Protein AF-0000000073124051 (afdb_homodimer)

Solvent-accessible surface area (backbone atoms only — not comparable to full-atom values): 13658 Å² total; per-residue (Å²): 138,82,82,81,87,89,92,79,87,73,90,71,90,79,76,81,64,83,72,78,72,72,73,76,80,77,76,76,77,77,74,54,73,58,77,73,64,69,95,44,60,82,69,61,69,45,77,49,52,91,52,28,33,35,35,72,42,77,55,93,92,40,58,26,49,30,41,30,34,38,44,77,53,98,42,33,84,38,84,48,74,43,15,40,69,29,45,62,69,32,46,53,44,49,59,68,41,40,67,62,52,53,52,62,68,71,107,136,90,76,88,85,90,83,79,89,84,90,87,89,88,77,86,70,83,78,76,76,72,76,78,78,77,76,76,74,79,72,50,76,56,77,74,64,69,98,41,62,82,69,61,69,45,77,49,51,91,52,29,34,36,34,71,45,75,55,94,92,40,60,25,49,30,43,30,36,40,45,77,55,93,38,31,85,38,84,49,73,43,16,42,68,30,45,63,69,33,45,51,43,50,59,69,42,39,67,61,52,53,53,62,69,72,107

InterPro domains:
  IPR003173 Transcriptional coactivator p15 (PC4), C-terminal [PF02229] (46-96)
  IPR009044 ssDNA-binding transcriptional regulator [G3DSA:2.30.31.10] (35-107)
  IPR009044 ssDNA-binding transcriptional regulator [SSF54447] (46-106)
  IPR045125 RNA polymerase II transcriptional coactivator Sub1/Tcp4-like [PTHR13215] (12-106)

Secondary structure (DSSP, 8-state):
-------------------------------------SS-----EEEEETTEEEEEEEETTEEEEEEEEEEEETTEEEEEEEEEEE-HHHHHHHHHHHHHHHHHHH-/-------------------------------------SS-----EEEEETTEEEEEEEETTEEEEEEEEEEEETTEEEEEEEEEEE-HHHHHHHHHHHHHHHHHHH-

Radius of gyration: 38.54 Å; Cα contacts (8 Å, |Δi|>4): 247; chains: 2; bounding box: 130×71×104 Å

Organism: Hermetia illucens (NCBI:txid343691)

Nearest PDB structures (foldseek):
  5zg9-assembly1_A  TM=9.619E-01  e=2.641E-05  Pyricularia oryzae P131
  4bhm-assembly1_B  TM=9.420E-01  e=4.505E-05  Pyricularia oryzae
  4bhm-assembly1_F  TM=9.438E-01  e=8.653E-05  Pyricularia oryzae
  4bhm-assembly1_D  TM=9.104E-01  e=1.871E-04  Pyricularia oryzae
  6a27-assembly1_A  TM=4.093E-01  e=1.019E+00  Deinococcus radiodurans R1 = ATCC 13939 = DSM 20539

pLDDT: mean 71.01, std 33.07, range [19.72, 98.94]

Structure (mmCIF, N/CA/C/O backbone):
data_AF-0000000073124051-model_v1
#
loop_
_entity.id
_entity.type
_entity.pdbx_description
1 polymer 'Transcriptional coactivator p15 (PC4) C-terminal domain-containing protein'
#
loop_
_atom_site.group_PDB
_atom_site.id
_atom_site.type_symbol
_atom_site.label_atom_id
_atom_site.label_alt_id
_atom_site.label_comp_id
_atom_site.label_asym_id
_atom_site.label_entity_id
_atom_site.label_seq_id
_atom_site.pdbx_PDB_ins_code
_atom_site.Cartn_x
_atom_site.Cartn_y
_atom_site.Cartn_z
_atom_site.occupancy
_atom_site.B_iso_or_equiv
_atom_site.auth_seq_id
_atom_site.auth_comp_id
_atom_site.auth_asym_id
_atom_site.auth_atom_id
_atom_site.pdbx_PDB_model_num
ATOM 1 N N . MET A 1 1 ? -82.938 -31.797 -58.281 1 23.61 1 MET A N 1
ATOM 2 C CA . MET A 1 1 ? -82.125 -33.031 -58.312 1 23.61 1 MET A CA 1
ATOM 3 C C . MET A 1 1 ? -81.188 -33.094 -57.156 1 23.61 1 MET A C 1
ATOM 5 O O . MET A 1 1 ? -80.188 -32.312 -57.094 1 23.61 1 MET A O 1
ATOM 9 N N . PRO A 1 2 ? -81.562 -33.531 -55.906 1 27.38 2 PRO A N 1
ATOM 10 C CA . PRO A 1 2 ? -81.25 -33.344 -54.5 1 27.38 2 PRO A CA 1
ATOM 11 C C . PRO A 1 2 ? -80 -34.062 -54.062 1 27.38 2 PRO A C 1
ATOM 13 O O . PRO A 1 2 ? -79.688 -34.125 -52.875 1 27.38 2 PRO A O 1
ATOM 16 N N . LYS A 1 3 ? -79.375 -34.656 -55.062 1 20.02 3 LYS A N 1
ATOM 17 C CA . LYS A 1 3 ? -78.75 -35.906 -54.625 1 20.02 3 LYS A CA 1
ATOM 18 C C . LYS A 1 3 ? -77.812 -35.625 -53.438 1 20.02 3 LYS A C 1
ATOM 20 O O . LYS A 1 3 ? -77.438 -34.5 -53.156 1 20.02 3 LYS A O 1
ATOM 25 N N . ASN A 1 4 ? -76.938 -36.531 -53.188 1 21.8 4 ASN A N 1
ATOM 26 C CA . ASN A 1 4 ? -76.375 -37.562 -52.312 1 21.8 4 ASN A CA 1
ATOM 27 C C . ASN A 1 4 ? -75.25 -37.031 -51.406 1 21.8 4 ASN A C 1
ATOM 29 O O . ASN A 1 4 ? -75.312 -37.188 -50.188 1 21.8 4 ASN A O 1
ATOM 33 N N . LYS A 1 5 ? -74 -37.25 -51.812 1 20.8 5 LYS A N 1
ATOM 34 C CA . LYS A 1 5 ? -73.125 -38.188 -51.156 1 20.8 5 LYS A CA 1
ATOM 35 C C . LYS A 1 5 ? -72.312 -37.531 -50 1 20.8 5 LYS A C 1
ATOM 37 O O . LYS A 1 5 ? -72.375 -38.031 -48.875 1 20.8 5 LYS A O 1
ATOM 42 N N . LYS A 1 6 ? -70.875 -37.5 -50.094 1 21.86 6 LYS A N 1
ATOM 43 C CA . LYS A 1 6 ? -69.812 -38.219 -49.438 1 21.86 6 LYS A CA 1
ATOM 44 C C . LYS A 1 6 ? -69.312 -37.406 -48.25 1 21.86 6 LYS A C 1
ATOM 46 O O . LYS A 1 6 ? -69.25 -36.188 -48.281 1 21.86 6 LYS A O 1
ATOM 51 N N . ALA A 1 7 ? -68.438 -38.031 -47.25 1 24.19 7 ALA A N 1
ATOM 52 C CA . ALA A 1 7 ? -68.062 -38.375 -45.906 1 24.19 7 ALA A CA 1
ATOM 53 C C . ALA A 1 7 ? -67.125 -37.312 -45.281 1 24.19 7 ALA A C 1
ATOM 55 O O . ALA A 1 7 ? -66.625 -36.438 -46 1 24.19 7 ALA A O 1
ATOM 56 N N . THR A 1 8 ? -66 -37.875 -44.438 1 21.25 8 THR A N 1
ATOM 57 C CA . THR A 1 8 ? -65.438 -38 -43.094 1 21.25 8 THR A CA 1
ATOM 58 C C . THR A 1 8 ? -64.188 -37.156 -42.906 1 21.25 8 THR A C 1
ATOM 60 O O . THR A 1 8 ? -63.812 -36.844 -41.781 1 21.25 8 THR A O 1
ATOM 63 N N . SER A 1 9 ? -63.375 -36.938 -43.938 1 20.31 9 SER A N 1
ATOM 64 C CA . SER A 1 9 ? -61.969 -37.125 -43.625 1 20.31 9 SER A CA 1
ATOM 65 C C . SER A 1 9 ? -61.5 -36.094 -42.594 1 20.31 9 SER A C 1
ATOM 67 O O . SER A 1 9 ? -62.062 -34.969 -42.531 1 20.31 9 SER A O 1
ATOM 69 N N . SER A 1 10 ? -60.406 -36.344 -41.688 1 23.03 10 SER A N 1
ATOM 70 C CA . SER A 1 10 ? -59.656 -36.469 -40.406 1 23.03 10 SER A CA 1
ATOM 71 C C . SER A 1 10 ? -58.75 -35.281 -40.219 1 23.03 10 SER A C 1
ATOM 73 O O . SER A 1 10 ? -58 -35.219 -39.219 1 23.03 10 SER A O 1
ATOM 75 N N . SER A 1 11 ? -58.5 -34.375 -41.125 1 21.94 11 SER A N 1
ATOM 76 C CA . SER A 1 11 ? -57.156 -33.781 -41.031 1 21.94 11 SER A CA 1
ATOM 77 C C . SER A 1 11 ? -56.969 -33.094 -39.688 1 21.94 11 SER A C 1
ATOM 79 O O . SER A 1 11 ? -57.906 -32.469 -39.156 1 21.94 11 SER A O 1
ATOM 81 N N . SER A 1 12 ? -55.781 -33.125 -38.938 1 24.91 12 SER A N 1
ATOM 82 C CA . SER A 1 12 ? -54.969 -33.281 -37.75 1 24.91 12 SER A CA 1
ATOM 83 C C . SER A 1 12 ? -54.625 -31.922 -37.156 1 24.91 12 SER A C 1
ATOM 85 O O . SER A 1 12 ? -53.906 -31.828 -36.156 1 24.91 12 SER A O 1
ATOM 87 N N . ASP A 1 13 ? -54.656 -30.844 -37.906 1 27.42 13 ASP A N 1
ATOM 88 C CA . ASP A 1 13 ? -53.531 -29.953 -37.594 1 27.42 13 ASP A CA 1
ATOM 89 C C . ASP A 1 13 ? -53.594 -29.5 -36.125 1 27.42 13 ASP A C 1
ATOM 91 O O . ASP A 1 13 ? -54.656 -29.172 -35.625 1 27.42 13 ASP A O 1
ATOM 95 N N . SER A 1 14 ? -52.438 -29.562 -35.375 1 28.19 14 SER A N 1
ATOM 96 C CA . SER A 1 14 ? -51.719 -29.594 -34.094 1 28.19 14 SER A CA 1
ATOM 97 C C . SER A 1 14 ? -51.906 -28.281 -33.344 1 28.19 14 SER A C 1
ATOM 99 O O . SER A 1 14 ? -51.969 -27.203 -33.938 1 28.19 14 SER A O 1
ATOM 101 N N . ASP A 1 15 ? -52.344 -28.312 -32.156 1 29.52 15 ASP A N 1
ATOM 102 C CA . ASP A 1 15 ? -52.719 -27.625 -30.922 1 29.52 15 ASP A CA 1
ATOM 103 C C . ASP A 1 15 ? -51.531 -26.891 -30.312 1 29.52 15 ASP A C 1
ATOM 105 O O . ASP A 1 15 ? -51.531 -26.547 -29.141 1 29.52 15 ASP A O 1
ATOM 109 N N . SER A 1 16 ? -50.438 -26.688 -31.141 1 32.19 16 SER A N 1
ATOM 110 C CA . SER A 1 16 ? -49.219 -26.422 -30.375 1 32.19 16 SER A CA 1
ATOM 111 C C . SER A 1 16 ? -49.375 -25.172 -29.516 1 32.19 16 SER A C 1
ATOM 113 O O . SER A 1 16 ? -49.531 -24.078 -30.047 1 32.19 16 SER A O 1
ATOM 115 N N . GLY A 1 17 ? -50 -25.234 -28.453 1 27.91 17 GLY A N 1
ATOM 116 C CA . GLY A 1 17 ? -50.125 -24.219 -27.422 1 27.91 17 GLY A CA 1
ATOM 117 C C . GLY A 1 17 ? -48.812 -23.625 -27.016 1 27.91 17 GLY A C 1
ATOM 118 O O . GLY A 1 17 ? -47.75 -24.266 -27.156 1 27.91 17 GLY A O 1
ATOM 119 N N . PRO A 1 18 ? -48.594 -22.344 -27.281 1 33.12 18 PRO A N 1
ATOM 120 C CA . PRO A 1 18 ? -47.406 -21.578 -26.953 1 33.12 18 PRO A CA 1
ATOM 121 C C . PRO A 1 18 ? -46.875 -21.906 -25.547 1 33.12 18 PRO A C 1
ATOM 123 O O . PRO A 1 18 ? -47.562 -21.641 -24.547 1 33.12 18 PRO A O 1
ATOM 126 N N . GLU A 1 19 ? -46.562 -23.172 -25.234 1 29.42 19 GLU A N 1
ATOM 127 C CA . GLU A 1 19 ? -45.969 -23.5 -23.953 1 29.42 19 GLU A CA 1
ATOM 128 C C . GLU A 1 19 ? -44.844 -22.516 -23.594 1 29.42 19 GLU A C 1
ATOM 130 O O . GLU A 1 19 ? -44 -22.219 -24.438 1 29.42 19 GLU A O 1
ATOM 135 N N . ASP A 1 20 ? -45.188 -21.547 -22.812 1 34.94 20 ASP A N 1
ATOM 136 C CA . ASP A 1 20 ? -44.344 -20.625 -22.047 1 34.94 20 ASP A CA 1
ATOM 137 C C . ASP A 1 20 ? -43.25 -21.375 -21.312 1 34.94 20 ASP A C 1
ATOM 139 O O . ASP A 1 20 ? -43.469 -21.875 -20.203 1 34.94 20 ASP A O 1
ATOM 143 N N . ARG A 1 21 ? -42.625 -22.406 -21.875 1 32.03 21 ARG A N 1
ATOM 144 C CA . ARG A 1 21 ? -41.625 -23.141 -21.109 1 32.03 21 ARG A CA 1
ATOM 145 C C . ARG A 1 21 ? -40.562 -22.188 -20.562 1 32.03 21 ARG A C 1
ATOM 147 O O . ARG A 1 21 ? -39.844 -21.547 -21.328 1 32.03 21 ARG A O 1
ATOM 154 N N . ASN A 1 22 ? -40.906 -21.578 -19.453 1 35.03 22 ASN A N 1
ATOM 155 C CA . ASN A 1 22 ? -39.938 -20.891 -18.609 1 35.03 22 ASN A CA 1
ATOM 156 C C . ASN A 1 22 ? -38.656 -21.734 -18.438 1 35.03 22 ASN A C 1
ATOM 158 O O . ASN A 1 22 ? -38.719 -22.844 -17.906 1 35.03 22 ASN A O 1
ATOM 162 N N . PRO A 1 23 ? -37.75 -21.828 -19.391 1 35.97 23 PRO A N 1
ATOM 163 C CA . PRO A 1 23 ? -36.531 -22.625 -19.188 1 35.97 23 PRO A CA 1
ATOM 164 C C . PRO A 1 23 ? -35.906 -22.453 -17.797 1 35.97 23 PRO A C 1
ATOM 166 O O . PRO A 1 23 ? -36.062 -21.375 -17.203 1 35.97 23 PRO A O 1
ATOM 169 N N . PRO A 1 24 ? -35.906 -23.5 -16.953 1 35.38 24 PRO A N 1
ATOM 170 C CA . PRO A 1 24 ? -35.281 -23.484 -15.641 1 35.38 24 PRO A CA 1
ATOM 171 C C . PRO A 1 24 ? -33.938 -22.766 -15.641 1 35.38 24 PRO A C 1
ATOM 173 O O . PRO A 1 24 ? -33.281 -22.672 -16.672 1 35.38 24 PRO A O 1
ATOM 176 N N . ALA A 1 25 ? -33.75 -21.859 -14.688 1 34.81 25 ALA A N 1
ATOM 177 C CA . ALA A 1 25 ? -32.562 -21.109 -14.289 1 34.81 25 ALA A CA 1
ATOM 178 C C . ALA A 1 25 ? -31.328 -22 -14.211 1 34.81 25 ALA A C 1
ATOM 180 O O . ALA A 1 25 ? -31.391 -23.094 -13.641 1 34.81 25 ALA A O 1
ATOM 181 N N . LYS A 1 26 ? -30.516 -22.047 -15.305 1 32.97 26 LYS A N 1
ATOM 182 C CA . LYS A 1 26 ? -29.188 -22.672 -15.266 1 32.97 26 LYS A CA 1
ATOM 183 C C . LYS A 1 26 ? -28.516 -22.453 -13.914 1 32.97 26 LYS A C 1
ATOM 185 O O . LYS A 1 26 ? -28.422 -21.312 -13.445 1 32.97 26 LYS A O 1
ATOM 190 N N . LYS A 1 27 ? -28.625 -23.438 -13.031 1 31.88 27 LYS A N 1
ATOM 191 C CA . LYS A 1 27 ? -27.812 -23.484 -11.828 1 31.88 27 LYS A CA 1
ATOM 192 C C . LYS A 1 27 ? -26.359 -23.078 -12.125 1 31.88 27 LYS A C 1
ATOM 194 O O . LYS A 1 27 ? -25.75 -23.625 -13.039 1 31.88 27 LYS A O 1
ATOM 199 N N . ALA A 1 28 ? -25.938 -21.812 -11.789 1 31.83 28 ALA A N 1
ATOM 200 C CA . ALA A 1 28 ? -24.578 -21.312 -11.805 1 31.83 28 ALA A CA 1
ATOM 201 C C . ALA A 1 28 ? -23.594 -22.359 -11.266 1 31.83 28 ALA A C 1
ATOM 203 O O . ALA A 1 28 ? -23.906 -23.062 -10.297 1 31.83 28 ALA A O 1
ATOM 204 N N . LYS A 1 29 ? -22.781 -23.016 -12.188 1 33.97 29 LYS A N 1
ATOM 205 C CA . LYS A 1 29 ? -21.656 -23.875 -11.859 1 33.97 29 LYS A CA 1
ATOM 206 C C . LYS A 1 29 ? -20.953 -23.406 -10.594 1 33.97 29 LYS A C 1
ATOM 208 O O . LYS A 1 29 ? -20.766 -22.203 -10.383 1 33.97 29 LYS A O 1
ATOM 213 N N . PRO A 1 30 ? -20.906 -24.203 -9.516 1 32.59 30 PRO A N 1
ATOM 214 C CA . PRO A 1 30 ? -20.109 -23.891 -8.32 1 32.59 30 PRO A CA 1
ATOM 215 C C . PRO A 1 30 ? -18.734 -23.312 -8.664 1 32.59 30 PRO A C 1
ATOM 217 O O . PRO A 1 30 ? -18.156 -23.672 -9.688 1 32.59 30 PRO A O 1
ATOM 220 N N . ALA A 1 31 ? -18.328 -22.188 -8.117 1 31.56 31 ALA A N 1
ATOM 221 C CA . ALA A 1 31 ? -17.031 -21.516 -8.102 1 31.56 31 ALA A CA 1
ATOM 222 C C . ALA A 1 31 ? -15.898 -22.516 -7.93 1 31.56 31 ALA A C 1
ATOM 224 O O . ALA A 1 31 ? -15.961 -23.391 -7.062 1 31.56 31 ALA A O 1
ATOM 225 N N . SER A 1 32 ? -15.281 -22.953 -9.031 1 32.03 32 SER A N 1
ATOM 226 C CA . SER A 1 32 ? -14.047 -23.734 -9.062 1 32.03 32 SER A CA 1
ATOM 227 C C . SER A 1 32 ? -13.172 -23.422 -7.852 1 32.03 32 SER A C 1
ATOM 229 O O . SER A 1 32 ? -13.047 -22.266 -7.441 1 32.03 32 SER A O 1
ATOM 231 N N . GLU A 1 33 ? -12.992 -24.359 -6.891 1 31.69 33 GLU A N 1
ATOM 232 C CA . GLU A 1 33 ? -11.969 -24.312 -5.852 1 31.69 33 GLU A CA 1
ATOM 233 C C . GLU A 1 33 ? -10.648 -23.781 -6.402 1 31.69 33 GLU A C 1
ATOM 235 O O . GLU A 1 33 ? -10.219 -24.172 -7.488 1 31.69 33 GLU A O 1
ATOM 240 N N . PRO A 1 34 ? -10.188 -22.562 -6.137 1 33.75 34 PRO A N 1
ATOM 241 C CA . PRO A 1 34 ? -8.867 -22.094 -6.559 1 33.75 34 PRO A CA 1
ATOM 242 C C . PRO A 1 34 ? -7.812 -23.203 -6.535 1 33.75 34 PRO A C 1
ATOM 244 O O . PRO A 1 34 ? -7.766 -23.984 -5.59 1 33.75 34 PRO A O 1
ATOM 247 N N . LYS A 1 35 ? -7.488 -23.828 -7.617 1 33.81 35 LYS A N 1
ATOM 248 C CA . LYS A 1 35 ? -6.301 -24.672 -7.73 1 33.81 35 LYS A CA 1
ATOM 249 C C . LYS A 1 35 ? -5.152 -24.109 -6.891 1 33.81 35 LYS A C 1
ATOM 251 O O . LYS A 1 35 ? -4.789 -22.938 -7.027 1 33.81 35 LYS A O 1
ATOM 256 N N . LYS A 1 36 ? -4.973 -24.703 -5.68 1 34.47 36 LYS A N 1
ATOM 257 C CA . LYS A 1 36 ? -3.748 -24.531 -4.902 1 34.47 36 LYS A CA 1
ATOM 258 C C . LYS A 1 36 ? -2.516 -24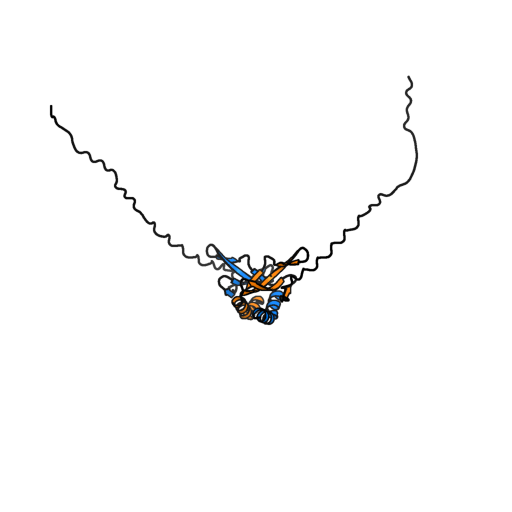.844 -5.75 1 34.47 36 LYS A C 1
ATOM 260 O O . LYS A 1 36 ? -2.285 -25.984 -6.133 1 34.47 36 LYS A O 1
ATOM 265 N N . GLY A 1 37 ? -2.221 -24.281 -6.891 1 33.72 37 GLY A N 1
ATOM 266 C CA . GLY A 1 37 ? -0.865 -24.531 -7.359 1 33.72 37 GLY A CA 1
ATOM 267 C C . GLY A 1 37 ? 0.117 -24.797 -6.234 1 33.72 37 GLY A C 1
ATOM 268 O O . GLY A 1 37 ? 0.053 -24.156 -5.184 1 33.72 37 GLY A O 1
ATOM 269 N N . ASP A 1 38 ? 0.63 -26.047 -6.137 1 35.75 38 ASP A N 1
ATOM 270 C CA . ASP A 1 38 ? 1.457 -26.797 -5.199 1 35.75 38 ASP A CA 1
ATOM 271 C C . ASP A 1 38 ? 2.617 -25.953 -4.684 1 35.75 38 ASP A C 1
ATOM 273 O O . ASP A 1 38 ? 2.971 -26.016 -3.506 1 35.75 38 ASP A O 1
ATOM 277 N N . ASN A 1 39 ? 3.572 -25.75 -5.668 1 37.38 39 ASN A N 1
ATOM 278 C CA . ASN A 1 39 ? 4.816 -25.281 -5.066 1 37.38 39 ASN A CA 1
ATOM 279 C C . ASN A 1 39 ? 4.578 -24.078 -4.156 1 37.38 39 ASN A C 1
ATOM 281 O O . ASN A 1 39 ? 5.113 -22.984 -4.402 1 37.38 39 ASN A O 1
ATOM 285 N N . ASN A 1 40 ? 3.322 -23.688 -4.004 1 41.38 40 ASN A N 1
ATOM 286 C CA . ASN A 1 40 ?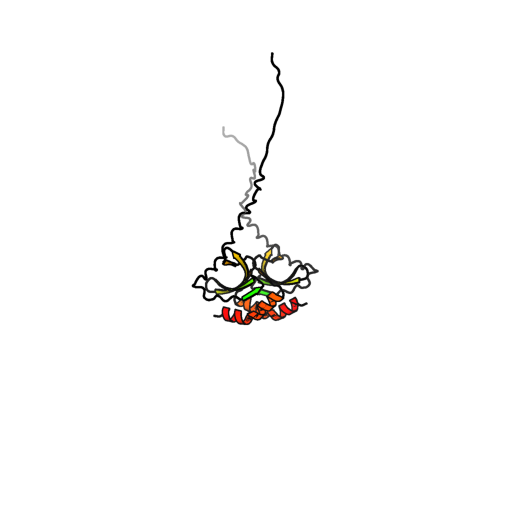 2.633 -22.625 -3.266 1 41.38 40 ASN A CA 1
ATOM 287 C C . ASN A 1 40 ? 2.98 -22.672 -1.78 1 41.38 40 ASN A C 1
ATOM 289 O O . ASN A 1 40 ? 2.359 -23.406 -1.01 1 41.38 40 ASN A O 1
ATOM 293 N N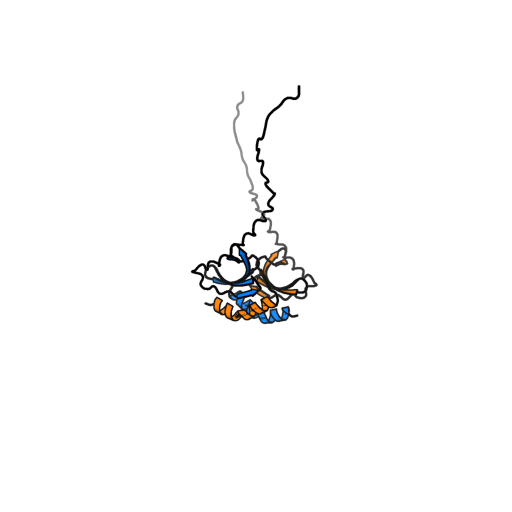 . GLY A 1 41 ? 4.051 -23.047 -1.435 1 46.25 41 GLY A N 1
ATOM 294 C CA . GLY A 1 41 ? 4.203 -22.766 -0.017 1 46.25 41 GLY A CA 1
ATOM 295 C C . GLY A 1 41 ? 3.162 -21.797 0.515 1 46.25 41 GLY A C 1
ATOM 296 O O . GLY A 1 41 ? 2.557 -21.047 -0.252 1 46.25 41 GLY A O 1
ATOM 297 N N . GLU A 1 42 ? 2.234 -22.328 1.353 1 56.94 42 GLU A N 1
ATOM 298 C CA . GLU A 1 42 ? 1.145 -21.547 1.926 1 56.94 42 GLU A CA 1
ATOM 299 C C . GLU A 1 42 ? 1.5 -20.062 1.977 1 56.94 42 GLU A C 1
ATOM 301 O O . GLU A 1 42 ? 2.217 -19.625 2.877 1 56.94 42 GLU A O 1
ATOM 306 N N . GLU A 1 43 ? 1.788 -19.484 0.765 1 77.06 43 GLU A N 1
ATOM 307 C CA . GLU A 1 43 ? 2.047 -18.047 0.783 1 77.06 43 GLU A CA 1
ATOM 308 C C . GLU A 1 43 ? 1.083 -17.312 1.72 1 77.06 43 GLU A C 1
ATOM 310 O O . GLU A 1 43 ? -0.135 -17.469 1.599 1 77.06 43 GLU A O 1
ATOM 315 N N . LYS A 1 44 ? 1.598 -16.922 2.816 1 91.25 44 LYS A N 1
ATOM 316 C CA . LYS A 1 44 ? 0.835 -16.219 3.844 1 91.25 44 LYS A CA 1
ATOM 317 C C . LYS A 1 44 ? 0.153 -14.977 3.273 1 91.25 44 LYS A C 1
ATOM 319 O O . LYS A 1 44 ? 0.724 -14.273 2.434 1 91.25 44 LYS A O 1
ATOM 324 N N . GLU A 1 45 ? -1.055 -14.938 3.523 1 96.44 45 GLU A N 1
ATOM 325 C CA . GLU A 1 45 ? -1.884 -13.812 3.117 1 96.44 45 GLU A CA 1
ATOM 326 C C . GLU A 1 45 ? -2.586 -13.18 4.316 1 96.44 45 GLU A C 1
ATOM 328 O O . GLU A 1 45 ? -3.062 -13.891 5.207 1 96.44 45 GLU A O 1
ATOM 333 N N . TRP A 1 46 ? -2.646 -11.898 4.332 1 98.56 46 TRP A N 1
ATOM 334 C CA . TRP A 1 46 ? -3.387 -11.156 5.348 1 98.56 46 TRP A CA 1
ATOM 335 C C . TRP A 1 46 ? -4.492 -10.312 4.711 1 98.56 46 TRP A C 1
ATOM 337 O O . TRP A 1 46 ? -4.234 -9.531 3.797 1 98.56 46 TRP A O 1
ATOM 347 N N . VAL A 1 47 ? -5.66 -10.453 5.184 1 98.56 47 VAL A N 1
ATOM 348 C CA . VAL A 1 47 ? -6.812 -9.766 4.609 1 98.56 47 VAL A CA 1
ATOM 349 C C . VAL A 1 47 ? -7.027 -8.438 5.328 1 98.56 47 VAL A C 1
ATOM 351 O O . VAL A 1 47 ? -7.25 -8.406 6.543 1 98.56 47 VAL A O 1
ATOM 354 N N . LEU A 1 48 ? -6.949 -7.328 4.602 1 98.81 48 LEU A N 1
ATOM 355 C CA . LEU A 1 48 ? -7.23 -6.027 5.191 1 98.81 48 LEU A CA 1
ATOM 356 C C . LEU A 1 48 ? -8.734 -5.746 5.203 1 98.81 48 LEU A C 1
ATOM 358 O O . LEU A 1 48 ? -9.273 -5.266 6.203 1 98.81 48 LEU A O 1
ATOM 362 N N . GLU A 1 49 ? -9.375 -6.039 4.039 1 98.5 49 GLU A N 1
ATOM 363 C CA . GLU A 1 49 ? -10.812 -5.883 3.83 1 98.5 49 GLU A CA 1
ATOM 364 C C . GLU A 1 49 ? -11.234 -6.391 2.453 1 98.5 49 GLU A C 1
ATOM 366 O O . GLU A 1 49 ? -10.586 -6.086 1.451 1 98.5 49 GLU A O 1
ATOM 371 N N . ARG A 1 50 ? -12.25 -7.211 2.428 1 97.75 50 ARG A N 1
ATOM 372 C CA . ARG A 1 50 ? -12.742 -7.762 1.168 1 97.75 50 ARG A CA 1
ATOM 373 C C . ARG A 1 50 ? -11.609 -8.398 0.369 1 97.75 50 ARG A C 1
ATOM 375 O O . ARG A 1 50 ? -10.984 -9.359 0.826 1 97.75 50 ARG A O 1
ATOM 382 N N . MET A 1 51 ? -11.266 -7.816 -0.809 1 98.19 51 MET A N 1
ATOM 383 C CA . MET A 1 51 ? -10.266 -8.414 -1.688 1 98.19 51 MET A CA 1
ATOM 384 C C . MET A 1 51 ? -8.938 -7.664 -1.59 1 98.19 51 MET A C 1
ATOM 386 O O . MET A 1 51 ? -8.07 -7.816 -2.451 1 98.19 51 MET A O 1
ATOM 390 N N . ARG A 1 52 ? -8.812 -6.797 -0.546 1 98.88 52 ARG A N 1
ATOM 391 C CA . ARG A 1 52 ? -7.531 -6.133 -0.299 1 98.88 52 ARG A CA 1
ATOM 392 C C . ARG A 1 52 ? -6.652 -6.965 0.627 1 98.88 52 ARG A C 1
ATOM 394 O O . ARG A 1 52 ? -6.988 -7.168 1.795 1 98.88 52 ARG A O 1
ATOM 401 N N . LEU A 1 53 ? -5.551 -7.406 -0.015 1 98.69 53 LEU A N 1
ATOM 402 C CA . LEU A 1 53 ? -4.711 -8.414 0.622 1 98.69 53 LEU A CA 1
ATOM 403 C C . LEU A 1 53 ? -3.27 -7.934 0.739 1 98.69 53 LEU A C 1
ATOM 405 O O . LEU A 1 53 ? -2.816 -7.117 -0.068 1 98.69 53 LEU A O 1
ATOM 409 N N . VAL A 1 54 ? -2.646 -8.422 1.779 1 98.88 54 VAL A N 1
ATOM 410 C CA . VAL A 1 54 ? -1.194 -8.328 1.883 1 98.88 54 VAL A CA 1
ATOM 411 C C . VAL A 1 54 ? -0.574 -9.703 1.658 1 98.88 54 VAL A C 1
ATOM 413 O O . VAL A 1 54 ? -1.032 -10.703 2.225 1 98.88 54 VAL A O 1
ATOM 416 N N . ARG A 1 55 ? 0.393 -9.781 0.771 1 98.19 55 ARG A N 1
ATOM 417 C CA . ARG A 1 55 ? 1.144 -11 0.475 1 98.19 55 ARG A CA 1
ATOM 418 C C . ARG A 1 55 ? 2.643 -10.719 0.423 1 98.19 55 ARG A C 1
ATOM 420 O O . ARG A 1 55 ? 3.059 -9.57 0.23 1 98.19 55 ARG A O 1
ATOM 427 N N . ILE A 1 56 ? 3.363 -11.766 0.628 1 98.38 56 ILE A N 1
ATOM 428 C CA . ILE A 1 56 ? 4.793 -11.68 0.351 1 98.38 56 ILE A CA 1
ATOM 429 C C . ILE A 1 56 ? 5.078 -12.203 -1.057 1 98.38 56 ILE A C 1
ATOM 431 O O . ILE A 1 56 ? 4.719 -13.336 -1.39 1 98.38 56 ILE A O 1
ATOM 435 N N . ASN A 1 57 ? 5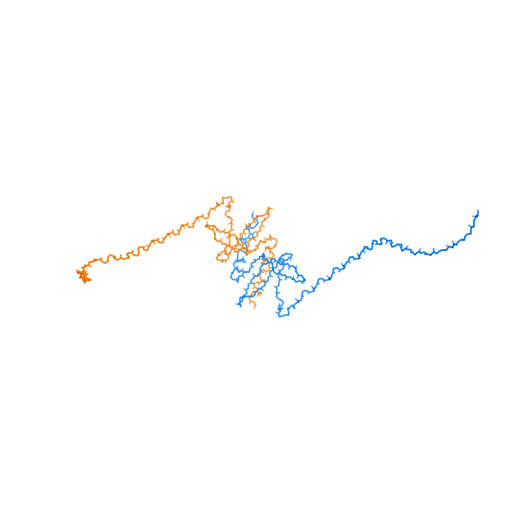.621 -11.32 -1.903 1 96.56 57 ASN A N 1
ATOM 436 C CA . ASN A 1 57 ? 6.027 -11.703 -3.252 1 96.56 57 ASN A CA 1
ATOM 437 C C . ASN A 1 57 ? 7.547 -11.766 -3.383 1 96.56 57 ASN A C 1
ATOM 439 O O . ASN A 1 57 ? 8.266 -11.141 -2.602 1 96.56 57 ASN A O 1
ATOM 443 N N . GLU A 1 58 ? 7.902 -12.531 -4.371 1 95.44 58 GLU A N 1
ATOM 444 C CA . GLU A 1 58 ? 9.336 -12.633 -4.645 1 95.44 58 GLU A CA 1
ATOM 445 C C . GLU A 1 58 ? 9.648 -12.242 -6.086 1 95.44 58 GLU A C 1
ATOM 447 O O . GLU A 1 58 ? 8.922 -12.625 -7.012 1 95.44 58 GLU A O 1
ATOM 452 N N . TYR A 1 59 ? 10.625 -11.492 -6.242 1 94.44 59 TYR A N 1
ATOM 453 C CA . TYR A 1 59 ? 11.094 -11.047 -7.547 1 94.44 59 TYR A CA 1
ATOM 454 C C . TYR A 1 59 ? 12.617 -10.969 -7.578 1 94.44 59 TYR A C 1
ATOM 456 O O . TYR A 1 59 ? 13.219 -10.18 -6.848 1 94.44 59 TYR A O 1
ATOM 464 N N . ARG A 1 60 ? 13.117 -11.789 -8.422 1 95.94 60 ARG A N 1
ATOM 465 C CA . ARG A 1 60 ? 14.562 -11.805 -8.609 1 95.94 60 ARG A CA 1
ATOM 466 C C . ARG A 1 60 ? 15.281 -12.023 -7.285 1 95.94 60 ARG A C 1
ATOM 468 O O . ARG A 1 60 ? 16.25 -11.32 -6.973 1 95.94 60 ARG A O 1
ATOM 475 N N . GLY A 1 61 ? 14.805 -12.891 -6.465 1 94.56 61 GLY A N 1
ATOM 476 C CA . GLY A 1 61 ? 1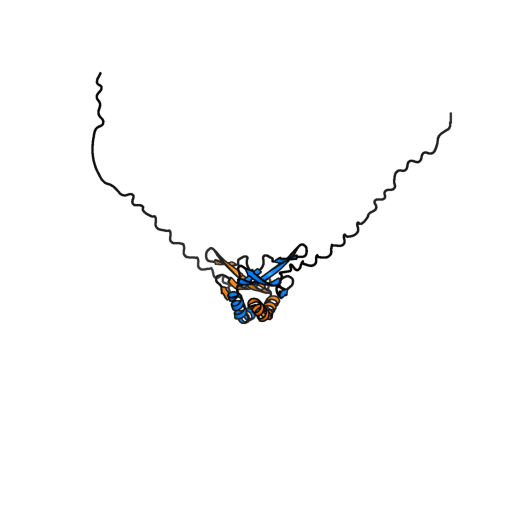5.461 -13.281 -5.227 1 94.56 61 GLY A CA 1
ATOM 477 C C . GLY A 1 61 ? 15.195 -12.328 -4.078 1 94.56 61 GLY A C 1
ATOM 478 O O . GLY A 1 61 ? 15.672 -12.539 -2.963 1 94.56 61 GLY A O 1
ATOM 479 N N . ARG A 1 62 ? 14.477 -11.266 -4.379 1 96.75 62 ARG A N 1
ATOM 480 C CA . ARG A 1 62 ? 14.109 -10.328 -3.322 1 96.75 62 ARG A CA 1
ATOM 481 C C . ARG A 1 62 ? 12.641 -10.453 -2.957 1 96.75 62 ARG A C 1
ATOM 483 O O . ARG A 1 62 ? 11.797 -10.68 -3.83 1 96.75 62 ARG A O 1
ATOM 490 N N . ARG A 1 63 ? 12.383 -10.359 -1.695 1 97.5 63 ARG A N 1
ATOM 491 C CA . ARG A 1 63 ? 11.016 -10.461 -1.209 1 97.5 63 ARG A CA 1
ATOM 492 C C . ARG A 1 63 ? 10.422 -9.078 -0.957 1 97.5 63 ARG A C 1
ATOM 494 O O . ARG A 1 63 ? 11.109 -8.172 -0.48 1 97.5 63 ARG A O 1
ATOM 501 N N . PHE A 1 64 ? 9.18 -8.898 -1.258 1 98.25 64 PHE A N 1
ATOM 502 C CA . PHE A 1 64 ? 8.445 -7.645 -1.124 1 98.25 64 PHE A CA 1
ATOM 503 C C . PHE A 1 64 ? 7.148 -7.852 -0.353 1 98.25 64 PHE A C 1
ATOM 505 O O . PHE A 1 64 ? 6.543 -8.922 -0.426 1 98.25 64 PHE A O 1
ATOM 512 N N . VAL A 1 65 ? 6.789 -6.871 0.375 1 98.81 65 VAL A N 1
ATOM 513 C CA . VAL A 1 65 ? 5.438 -6.824 0.925 1 98.81 65 VAL A CA 1
ATOM 514 C C . VAL A 1 65 ? 4.488 -6.184 -0.089 1 98.81 65 VAL A C 1
ATOM 516 O O . VAL A 1 65 ? 4.586 -4.988 -0.37 1 98.81 65 VAL A O 1
ATOM 519 N N . ASP A 1 66 ? 3.602 -7.004 -0.639 1 98.75 66 ASP A N 1
ATOM 520 C CA . ASP A 1 66 ? 2.658 -6.559 -1.66 1 98.75 66 ASP A CA 1
ATOM 521 C C . ASP A 1 66 ? 1.29 -6.258 -1.05 1 98.75 66 ASP A C 1
ATOM 523 O O . ASP A 1 66 ? 0.63 -7.156 -0.521 1 98.75 66 ASP A O 1
ATOM 527 N N . ILE A 1 67 ? 0.889 -4.988 -0.98 1 98.94 67 ILE A N 1
ATOM 528 C CA . ILE A 1 67 ? -0.422 -4.52 -0.544 1 98.94 67 ILE A CA 1
ATOM 529 C C . ILE A 1 67 ? -1.272 -4.16 -1.761 1 98.94 67 ILE A C 1
ATOM 531 O O . ILE A 1 67 ? -0.953 -3.223 -2.494 1 98.94 67 ILE A O 1
ATOM 535 N N . ARG A 1 68 ? -2.389 -4.961 -2.02 1 98.94 68 ARG A N 1
ATOM 536 C CA . ARG A 1 68 ? -3.006 -4.828 -3.336 1 98.94 68 ARG A CA 1
ATOM 537 C C . ARG A 1 68 ? -4.465 -5.273 -3.301 1 98.94 68 ARG A C 1
ATOM 539 O O . ARG A 1 68 ? -4.82 -6.191 -2.557 1 98.94 68 ARG A O 1
ATOM 546 N N . GLU A 1 69 ? -5.238 -4.52 -4.012 1 98.81 69 GLU A N 1
ATOM 547 C CA . GLU A 1 69 ? -6.59 -4.977 -4.316 1 98.81 69 GLU A CA 1
ATOM 548 C C . GLU A 1 69 ? -6.574 -6.098 -5.352 1 98.81 69 GLU A C 1
ATOM 550 O O . GLU A 1 69 ? -5.938 -5.973 -6.398 1 98.81 69 GLU A O 1
ATOM 555 N N . HIS A 1 70 ? -7.293 -7.234 -5.062 1 98.56 70 HIS A N 1
ATOM 556 C CA . HIS A 1 70 ? -7.398 -8.383 -5.961 1 98.56 70 HIS A CA 1
ATOM 557 C C . HIS A 1 70 ? -8.812 -8.508 -6.52 1 98.56 70 HIS A C 1
ATOM 559 O O . HIS A 1 70 ? -9.727 -7.809 -6.082 1 98.56 70 HIS A O 1
ATOM 565 N N . TYR A 1 71 ? -8.938 -9.273 -7.52 1 98.12 71 TYR A N 1
ATOM 566 C CA . TYR A 1 71 ? -10.258 -9.586 -8.062 1 98.12 71 TYR A CA 1
ATOM 567 C C . TYR A 1 71 ? -10.359 -11.062 -8.414 1 98.12 71 TYR A C 1
ATOM 569 O O . TYR A 1 71 ? -9.344 -11.742 -8.57 1 98.12 71 TYR A O 1
ATOM 577 N N . GLU A 1 72 ? -11.594 -11.5 -8.492 1 96.94 72 GLU A N 1
ATOM 578 C CA . GLU A 1 72 ? -11.836 -12.898 -8.836 1 96.94 72 GLU A CA 1
ATOM 579 C C . GLU A 1 72 ? -12.203 -13.047 -10.312 1 96.94 72 GLU A C 1
ATOM 581 O O . GLU A 1 72 ? -13.008 -12.281 -10.836 1 96.94 72 GLU A O 1
ATOM 586 N N . ARG A 1 73 ? -11.539 -13.969 -10.961 1 96.81 73 ARG A N 1
ATOM 587 C CA . ARG A 1 73 ? -11.852 -14.344 -12.336 1 96.81 73 ARG A CA 1
ATOM 588 C C . ARG A 1 73 ? -11.68 -15.844 -12.539 1 96.81 73 ARG A C 1
ATOM 590 O O . ARG A 1 73 ? -10.609 -16.391 -12.281 1 96.81 73 ARG A O 1
ATOM 597 N N . ASP A 1 74 ? -12.859 -16.516 -13.133 1 96.38 74 ASP A N 1
ATOM 598 C CA . ASP A 1 74 ? -12.844 -17.953 -13.422 1 96.38 74 ASP A CA 1
ATOM 599 C C . ASP A 1 74 ? -12.414 -18.75 -12.195 1 96.38 74 ASP A C 1
ATOM 601 O O . ASP A 1 74 ? -11.586 -19.672 -12.297 1 96.38 74 ASP A O 1
ATOM 605 N N . GLY A 1 75 ? -12.719 -18.234 -11.023 1 95.06 75 GLY A N 1
ATOM 606 C CA . GLY A 1 75 ? -12.484 -18.953 -9.781 1 95.06 75 GLY A CA 1
ATOM 607 C C . GLY A 1 75 ? -11.109 -18.688 -9.195 1 95.06 75 GLY A C 1
ATOM 608 O O . GLY A 1 75 ? -10.719 -19.312 -8.211 1 95.06 75 GLY A O 1
ATOM 609 N N . LYS A 1 76 ? -10.375 -17.781 -9.75 1 96.56 76 LYS A N 1
ATOM 610 C CA . LYS A 1 76 ? -9.031 -17.453 -9.273 1 96.56 76 LYS A CA 1
ATOM 611 C C . LYS A 1 76 ? -8.961 -16.031 -8.742 1 96.56 76 LYS A C 1
ATOM 613 O O . LYS A 1 76 ? -9.578 -15.125 -9.297 1 96.56 76 LYS A O 1
ATOM 618 N N . VAL A 1 77 ? -8.281 -15.852 -7.609 1 96.12 77 VAL A N 1
ATOM 619 C CA . VAL A 1 77 ? -8.023 -14.531 -7.043 1 96.12 77 VAL A CA 1
ATOM 620 C C . VAL A 1 77 ? -6.773 -13.93 -7.684 1 96.12 77 VAL A C 1
ATOM 622 O O . VAL A 1 77 ? -5.668 -14.445 -7.508 1 96.12 77 VAL A O 1
ATOM 625 N N . LEU A 1 78 ? -6.977 -12.852 -8.469 1 97.75 78 LEU A N 1
ATOM 626 C CA . LEU A 1 78 ? -5.906 -12.234 -9.25 1 97.75 78 LEU A CA 1
ATOM 627 C C . LEU A 1 78 ? -5.605 -10.828 -8.75 1 97.75 78 LEU A C 1
ATOM 629 O O . LEU A 1 78 ? -6.512 -10.109 -8.32 1 97.75 78 LEU A O 1
ATOM 633 N N . PRO A 1 79 ? -4.312 -10.508 -8.812 1 97.88 79 PRO A N 1
ATOM 634 C CA . PRO A 1 79 ? -3.953 -9.156 -8.375 1 97.88 79 PRO A CA 1
ATOM 635 C C . PRO A 1 79 ? -4.504 -8.078 -9.305 1 97.88 79 PRO A C 1
ATOM 637 O O . PRO A 1 79 ? -4.523 -8.258 -10.523 1 97.88 79 PRO A O 1
ATOM 640 N N . GLY A 1 80 ? -4.957 -6.949 -8.695 1 98.31 80 GLY A N 1
ATOM 641 C CA . GLY A 1 80 ? -5.414 -5.805 -9.469 1 98.31 80 GLY A CA 1
ATOM 642 C C . GLY A 1 80 ? -4.344 -4.746 -9.648 1 98.31 80 GLY A C 1
ATOM 643 O O . GLY A 1 80 ? -3.189 -4.945 -9.266 1 98.31 80 GLY A O 1
ATOM 644 N N . LYS A 1 81 ? -4.805 -3.631 -10.258 1 98.19 81 LYS A N 1
ATOM 645 C CA . LYS A 1 81 ? -3.889 -2.535 -10.562 1 98.19 81 LYS A CA 1
ATOM 646 C C . LYS A 1 81 ? -3.654 -1.655 -9.336 1 98.19 81 LYS A C 1
ATOM 648 O O . LYS A 1 81 ? -2.625 -0.986 -9.234 1 98.19 81 LYS A O 1
ATOM 653 N N . LYS A 1 82 ? -4.52 -1.668 -8.414 1 98.75 82 LYS A N 1
ATOM 654 C CA . LYS A 1 82 ? -4.422 -0.835 -7.223 1 98.75 82 LYS A CA 1
ATOM 655 C C . LYS A 1 82 ? -3.59 -1.521 -6.141 1 98.75 82 LYS A C 1
ATOM 657 O O . LYS A 1 82 ? -4.078 -2.42 -5.453 1 98.75 82 LYS A O 1
ATOM 662 N N . GLY A 1 83 ? -2.373 -1.15 -6.105 1 98.88 83 GLY A N 1
ATOM 663 C CA . GLY A 1 83 ? -1.481 -1.743 -5.121 1 98.88 83 GLY A CA 1
ATOM 664 C C . GLY A 1 83 ? -0.038 -1.307 -5.285 1 98.88 83 GLY A C 1
ATOM 665 O O . GLY A 1 83 ? 0.301 -0.61 -6.246 1 98.88 83 GLY A O 1
ATOM 666 N N . ILE A 1 84 ? 0.695 -1.731 -4.293 1 98.94 84 ILE A N 1
ATOM 667 C CA . ILE A 1 84 ? 2.115 -1.398 -4.273 1 98.94 84 ILE A CA 1
ATOM 668 C C . ILE A 1 84 ? 2.896 -2.5 -3.564 1 98.94 84 ILE A C 1
ATOM 670 O O . ILE A 1 84 ? 2.43 -3.057 -2.566 1 98.94 84 ILE A O 1
ATOM 674 N N . ALA A 1 85 ? 3.977 -2.852 -4.133 1 98.81 85 ALA A N 1
ATOM 675 C CA . ALA A 1 85 ? 4.918 -3.77 -3.5 1 98.81 85 ALA A CA 1
ATOM 676 C C . ALA A 1 85 ? 6.062 -3.01 -2.834 1 98.81 85 ALA A C 1
ATOM 678 O O . ALA A 1 85 ? 6.746 -2.211 -3.48 1 98.81 85 ALA A O 1
ATOM 679 N N . LEU A 1 86 ? 6.285 -3.201 -1.597 1 98.88 86 LEU A N 1
ATOM 680 C CA . LEU A 1 86 ? 7.305 -2.502 -0.821 1 98.88 86 LEU A CA 1
ATOM 681 C C . LEU A 1 86 ? 8.5 -3.408 -0.554 1 98.88 86 LEU A C 1
ATOM 683 O O . LEU A 1 86 ? 8.336 -4.551 -0.124 1 98.88 86 LEU A O 1
ATOM 687 N N . SER A 1 87 ? 9.711 -2.865 -0.76 1 98.5 87 SER A N 1
ATOM 688 C CA . SER A 1 87 ? 10.906 -3.57 -0.32 1 98.5 87 SER A CA 1
ATOM 689 C C . SER A 1 87 ? 10.953 -3.688 1.2 1 98.5 87 SER A C 1
ATOM 691 O O . SER A 1 87 ? 10.18 -3.037 1.902 1 98.5 87 SER A O 1
ATOM 693 N N . GLY A 1 88 ? 11.859 -4.527 1.681 1 98.44 88 GLY A N 1
ATOM 694 C CA . GLY A 1 88 ? 12.023 -4.645 3.121 1 98.44 88 GLY A CA 1
ATOM 695 C C . GLY A 1 88 ? 12.289 -3.316 3.803 1 98.44 88 GLY A C 1
ATOM 696 O O . GLY A 1 88 ? 11.734 -3.035 4.863 1 98.44 88 GLY A O 1
ATOM 697 N N . LEU A 1 89 ? 13.188 -2.57 3.254 1 98.19 89 LEU A N 1
ATOM 698 C CA . LEU A 1 89 ? 13.508 -1.265 3.818 1 98.19 89 LEU A CA 1
ATOM 699 C C . LEU A 1 89 ? 12.273 -0.361 3.826 1 98.19 89 LEU A C 1
ATOM 701 O O . LEU A 1 89 ? 11.992 0.298 4.828 1 98.19 89 LEU A O 1
ATOM 705 N N . GLN A 1 90 ? 11.547 -0.341 2.729 1 98.81 90 GLN A N 1
ATOM 706 C CA . GLN A 1 90 ? 10.344 0.484 2.637 1 98.81 90 GLN A CA 1
ATOM 707 C C . GLN A 1 90 ? 9.289 0.035 3.645 1 98.81 90 GLN A C 1
ATOM 709 O O . GLN A 1 90 ? 8.641 0.865 4.281 1 98.81 90 GLN A O 1
ATOM 714 N N . TRP A 1 91 ? 9.141 -1.223 3.791 1 98.88 91 TRP A N 1
ATOM 715 C CA . TRP A 1 91 ? 8.195 -1.805 4.742 1 98.88 91 TRP A CA 1
ATOM 716 C C . TRP A 1 91 ? 8.555 -1.406 6.172 1 98.88 91 TRP A C 1
ATOM 718 O O . TRP A 1 91 ? 7.688 -0.972 6.934 1 98.88 91 TRP A O 1
ATOM 728 N N . ARG A 1 92 ? 9.789 -1.512 6.484 1 98.75 92 ARG A N 1
ATOM 729 C CA . ARG A 1 92 ? 10.219 -1.158 7.832 1 98.75 92 ARG A CA 1
ATOM 730 C C . ARG A 1 92 ? 10.008 0.327 8.102 1 98.75 92 ARG A C 1
ATOM 732 O O . ARG A 1 92 ? 9.594 0.711 9.195 1 98.75 92 ARG A O 1
ATOM 739 N N . LYS A 1 93 ? 10.25 1.165 7.117 1 98.88 93 LYS A N 1
ATOM 740 C CA . LYS A 1 93 ? 10.016 2.598 7.27 1 98.88 93 LYS A CA 1
ATOM 741 C C . LYS A 1 93 ? 8.531 2.896 7.461 1 98.88 93 LYS A C 1
ATOM 743 O O . LYS A 1 93 ? 8.164 3.742 8.281 1 98.88 93 LYS A O 1
AT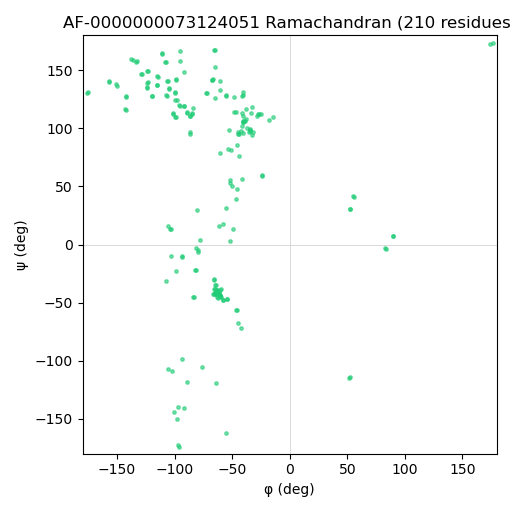OM 748 N N . LEU A 1 94 ? 7.734 2.199 6.688 1 98.94 94 LEU A N 1
ATOM 749 C CA . LEU A 1 94 ? 6.297 2.393 6.836 1 98.94 94 LEU A CA 1
ATOM 750 C C . LEU A 1 94 ? 5.852 2.094 8.266 1 98.94 94 LEU A C 1
ATOM 752 O O . LEU A 1 94 ? 5.102 2.869 8.859 1 98.94 94 LEU A O 1
ATOM 756 N N . LEU A 1 95 ? 6.297 0.979 8.773 1 98.88 95 LEU A N 1
ATOM 757 C CA . LEU A 1 95 ? 5.926 0.593 10.125 1 98.88 95 LEU A CA 1
ATOM 758 C C . LEU A 1 95 ? 6.461 1.596 11.141 1 98.88 95 LEU A C 1
ATOM 760 O O . LEU A 1 95 ? 5.793 1.896 12.133 1 98.88 95 LEU A O 1
ATOM 764 N N . GLU A 1 96 ? 7.684 2.086 10.898 1 98.75 96 GLU A N 1
ATOM 765 C CA . GLU A 1 96 ? 8.273 3.086 11.781 1 98.75 96 GLU A CA 1
ATOM 766 C C . GLU A 1 96 ? 7.418 4.348 11.828 1 98.75 96 GLU A C 1
ATOM 768 O O . GLU A 1 96 ? 7.273 4.965 12.891 1 98.75 96 GLU A O 1
ATOM 773 N N . TYR A 1 97 ? 6.887 4.723 10.695 1 98.75 97 TYR A N 1
ATOM 774 C CA . TYR A 1 97 ? 6.059 5.926 10.625 1 98.75 97 TYR A CA 1
ATOM 775 C C . TYR A 1 97 ? 4.648 5.648 11.133 1 98.75 97 TYR A C 1
ATOM 777 O O . TYR A 1 97 ? 3.844 6.57 11.281 1 98.75 97 TYR A O 1
ATOM 785 N N . GLY A 1 98 ? 4.332 4.422 11.453 1 98.62 98 GLY A N 1
ATOM 786 C CA . GLY A 1 98 ? 2.994 3.977 11.812 1 98.62 98 GLY A CA 1
ATOM 787 C C . GLY A 1 98 ? 2.309 4.895 12.805 1 98.62 98 GLY A C 1
ATOM 788 O O . GLY A 1 98 ? 1.217 5.402 12.539 1 98.62 98 GLY A O 1
ATOM 789 N N . PRO A 1 99 ? 2.949 5.137 13.992 1 98.38 99 PRO A N 1
ATOM 790 C CA . PRO A 1 99 ? 2.316 5.961 15.023 1 98.38 99 PRO A CA 1
ATOM 791 C C . PRO A 1 99 ? 2.039 7.387 14.555 1 98.38 99 PRO A C 1
ATOM 793 O O . PRO A 1 99 ? 0.961 7.926 14.812 1 98.38 99 PRO A O 1
ATOM 796 N N . GLU A 1 100 ? 3.029 7.98 13.828 1 98.19 100 GLU A N 1
ATOM 797 C CA . GLU A 1 100 ? 2.852 9.344 13.344 1 98.19 100 GLU A CA 1
ATOM 798 C C . GLU A 1 100 ? 1.738 9.422 12.305 1 98.19 100 GLU A C 1
ATOM 800 O O . GLU A 1 100 ? 0.93 10.352 12.32 1 98.19 100 GLU A O 1
ATOM 805 N N . ILE A 1 101 ? 1.69 8.508 11.43 1 98.44 101 ILE A N 1
ATOM 806 C CA . ILE A 1 101 ? 0.671 8.477 10.391 1 98.44 101 ILE A CA 1
ATOM 807 C C . ILE A 1 101 ? -0.706 8.273 11.016 1 98.44 101 ILE A C 1
ATOM 809 O O . ILE A 1 101 ? -1.675 8.93 10.625 1 98.44 101 ILE A O 1
ATOM 813 N N . THR A 1 102 ? -0.784 7.367 11.992 1 98.5 102 THR A N 1
ATOM 814 C CA . THR A 1 102 ? -2.049 7.109 12.672 1 98.5 102 THR A CA 1
ATOM 815 C C . THR A 1 102 ? -2.559 8.367 13.367 1 98.5 102 THR A C 1
ATOM 817 O O . THR A 1 102 ? -3.75 8.68 13.305 1 98.5 102 THR A O 1
ATOM 820 N N . LYS A 1 103 ? -1.69 9.102 14.031 1 97.88 103 LYS A N 1
ATOM 821 C CA . LYS A 1 103 ? -2.062 10.359 14.672 1 97.88 103 LYS A CA 1
ATOM 822 C C . LYS A 1 103 ? -2.588 11.367 13.656 1 97.88 103 LYS A C 1
ATOM 824 O O . LYS A 1 103 ? -3.6 12.031 13.891 1 97.88 103 LYS A O 1
ATOM 829 N N . ALA A 1 104 ? -1.857 11.453 12.516 1 97.19 104 ALA A N 1
ATOM 830 C CA . ALA A 1 104 ? -2.258 12.383 11.469 1 97.19 104 ALA A CA 1
ATOM 831 C C . ALA A 1 104 ? -3.613 12 10.883 1 97.19 104 ALA A C 1
ATOM 833 O O . ALA A 1 104 ? -4.395 12.875 10.492 1 97.19 104 ALA A O 1
ATOM 834 N N . LEU A 1 105 ? -3.854 10.688 10.812 1 96.62 105 LEU A N 1
ATOM 835 C CA . LEU A 1 105 ? -5.109 10.18 10.266 1 96.62 105 LEU A CA 1
ATOM 836 C C . LEU A 1 105 ? -6.285 10.578 11.148 1 96.62 105 LEU A C 1
ATOM 838 O O . LEU A 1 105 ? -7.391 10.805 10.656 1 96.62 105 LEU A O 1
ATOM 842 N N . GLU A 1 106 ? -6.102 10.711 12.398 1 94.06 106 GLU A N 1
ATOM 843 C CA . GLU A 1 106 ? -7.16 10.961 13.375 1 94.06 106 GLU A CA 1
ATOM 844 C C . GLU A 1 106 ? -7.328 12.453 13.633 1 94.06 106 GLU A C 1
ATOM 846 O O . GLU A 1 106 ? -8.25 12.867 14.344 1 94.06 106 GLU A O 1
ATOM 851 N N . GLU A 1 107 ? -6.48 13.305 13.18 1 85.38 107 GLU A N 1
ATOM 852 C CA . GLU A 1 107 ? -6.582 14.75 13.328 1 85.38 107 GLU A CA 1
ATOM 853 C C . GLU A 1 107 ? -7.648 15.32 12.398 1 85.38 107 GLU A C 1
ATOM 855 O O . GLU A 1 107 ? -8.391 16.234 12.781 1 85.38 107 GLU A O 1
ATOM 860 N N . MET B 1 1 ? 42.375 29.5 -89.562 1 26.53 1 MET B N 1
ATOM 861 C CA . MET B 1 1 ? 41.875 28.219 -89.125 1 26.53 1 MET B CA 1
ATOM 862 C C . MET B 1 1 ? 42.156 28.031 -87.625 1 26.53 1 MET B C 1
ATOM 864 O O . MET B 1 1 ? 42 26.922 -87.062 1 26.53 1 MET B O 1
ATOM 868 N N . PRO B 1 2 ? 42.531 29.047 -86.688 1 23.14 2 PRO B N 1
ATOM 869 C CA . PRO B 1 2 ? 43.562 29 -85.688 1 23.14 2 PRO B CA 1
ATOM 870 C C . PRO B 1 2 ? 43.094 28.328 -84.375 1 23.14 2 PRO B C 1
ATOM 872 O O . PRO B 1 2 ? 42.031 28.672 -83.875 1 23.14 2 PRO B O 1
ATOM 875 N N . LYS B 1 3 ? 43.688 27.188 -83.938 1 22.84 3 LYS B N 1
ATOM 876 C CA . LYS B 1 3 ? 43.5 26.016 -83.062 1 22.84 3 LYS B CA 1
ATOM 877 C C . LYS B 1 3 ? 43.812 26.344 -81.625 1 22.84 3 LYS B C 1
ATOM 879 O O . LYS B 1 3 ? 43.844 25.453 -80.75 1 22.84 3 LYS B O 1
ATOM 884 N N . ASN B 1 4 ? 44.25 27.531 -81.25 1 21.58 4 ASN B N 1
ATOM 885 C CA . ASN B 1 4 ? 45.188 27.531 -80.125 1 21.58 4 ASN B CA 1
ATOM 886 C C . ASN B 1 4 ? 44.531 27.078 -78.812 1 21.58 4 ASN B C 1
ATOM 888 O O . ASN B 1 4 ? 43.406 27.484 -78.562 1 21.58 4 ASN B O 1
ATOM 892 N N . LYS B 1 5 ? 45.219 26.328 -77.938 1 21.83 5 LYS B N 1
ATOM 893 C CA . LYS B 1 5 ? 45.344 25.328 -76.875 1 21.83 5 LYS B CA 1
ATOM 894 C C . LYS B 1 5 ? 44.938 25.906 -75.5 1 21.83 5 LYS B C 1
ATOM 896 O O . LYS B 1 5 ? 44.062 25.359 -74.812 1 21.83 5 LYS B O 1
ATOM 901 N N . LYS B 1 6 ? 45.938 26.219 -74.562 1 21.12 6 LYS B N 1
ATOM 902 C CA . LYS B 1 6 ? 46.375 25.625 -73.25 1 21.12 6 LYS B CA 1
ATOM 903 C C . LYS B 1 6 ? 45.719 26.359 -72.062 1 21.12 6 LYS B C 1
ATOM 905 O O . LYS B 1 6 ? 45.531 27.578 -72.125 1 21.12 6 LYS B O 1
ATOM 910 N N . ALA B 1 7 ? 45.562 25.75 -70.75 1 24.69 7 ALA B N 1
ATOM 911 C CA . ALA B 1 7 ? 44.969 25.359 -69.5 1 24.69 7 ALA B CA 1
ATOM 912 C C . ALA B 1 7 ? 45.562 26.172 -68.312 1 24.69 7 ALA B C 1
ATOM 914 O O . ALA B 1 7 ? 45.312 25.891 -67.188 1 24.69 7 ALA B O 1
ATOM 915 N N . THR B 1 8 ? 46.219 27.234 -68.5 1 19.72 8 THR B N 1
ATOM 916 C CA . THR B 1 8 ? 47.281 27.531 -67.562 1 19.72 8 THR B CA 1
ATOM 917 C C . THR B 1 8 ? 46.688 27.75 -66.188 1 19.72 8 THR B C 1
ATOM 919 O O . THR B 1 8 ? 45.469 27.984 -66.062 1 19.72 8 THR B O 1
ATOM 922 N N . SER B 1 9 ? 46.844 28.922 -65.562 1 19.89 9 SER B N 1
ATOM 923 C CA . SER B 1 9 ? 47.781 29.281 -64.5 1 19.89 9 SER B CA 1
ATOM 924 C C . SER B 1 9 ? 47.094 29.266 -63.094 1 19.89 9 SER B C 1
ATOM 926 O O . SER B 1 9 ? 45.844 29.297 -63.031 1 19.89 9 SER B O 1
ATOM 928 N N . SER B 1 10 ? 47.438 30.172 -62.125 1 21.03 10 SER B N 1
ATOM 929 C CA . SER B 1 10 ? 48.25 30.219 -60.906 1 21.03 10 SER B CA 1
ATOM 930 C C . SER B 1 10 ? 47.375 30.234 -59.656 1 21.03 10 SER B C 1
ATOM 932 O O . SER B 1 10 ? 47.531 29.391 -58.781 1 21.03 10 SER B O 1
ATOM 934 N N . SER B 1 11 ? 47.188 31.359 -58.844 1 20.77 11 SER B N 1
ATOM 935 C CA . SER B 1 11 ? 47.812 31.688 -57.562 1 20.77 11 SER B CA 1
ATOM 936 C C . SER B 1 11 ? 46.906 31.328 -56.406 1 20.77 11 SER B C 1
ATOM 938 O O . SER B 1 11 ? 45.688 31.109 -56.594 1 20.77 11 SER B O 1
ATOM 940 N N . SER B 1 12 ? 46.906 32.062 -55.125 1 24.25 12 SER B N 1
ATOM 941 C CA . SER B 1 12 ? 47.375 31.828 -53.75 1 24.25 12 SER B CA 1
ATOM 942 C C . SER B 1 12 ? 46.219 31.453 -52.844 1 24.25 12 SER B C 1
ATOM 944 O O . SER B 1 12 ? 46.156 30.328 -52.344 1 24.25 12 SER B O 1
ATOM 946 N N . ASP B 1 13 ? 45.719 32.375 -51.812 1 23.56 13 ASP B N 1
ATOM 947 C CA . ASP B 1 13 ? 45.969 32.406 -50.375 1 23.56 13 ASP B CA 1
ATOM 948 C C . ASP B 1 13 ? 44.875 31.734 -49.594 1 23.56 13 ASP B C 1
ATOM 950 O O . ASP B 1 13 ? 43.781 31.453 -50.156 1 23.56 13 ASP B O 1
ATOM 954 N N . SER B 1 14 ? 44.344 32.312 -48.25 1 27.3 14 SER B N 1
ATOM 955 C CA . SER B 1 14 ? 44.281 31.906 -46.844 1 27.3 14 SER B CA 1
ATOM 956 C C . SER B 1 14 ? 42.969 31.172 -46.531 1 27.3 14 SER B C 1
ATOM 958 O O . SER B 1 14 ? 41.969 31.375 -47.219 1 27.3 14 SER B O 1
ATOM 960 N N . ASP B 1 15 ? 43 30.203 -45.562 1 29.17 15 ASP B N 1
ATOM 961 C CA . ASP B 1 15 ? 42.469 29.016 -44.906 1 29.17 15 ASP B CA 1
ATOM 962 C C . ASP B 1 15 ? 41.312 29.359 -43.969 1 29.17 15 ASP B C 1
ATOM 964 O O . ASP B 1 15 ? 41.375 29.109 -42.781 1 29.17 15 ASP B O 1
ATOM 968 N N . SER B 1 16 ? 40.5 30.391 -44.188 1 31.28 16 SER B N 1
ATOM 969 C CA . SER B 1 16 ? 39.594 30.719 -43.094 1 31.28 16 SER B CA 1
ATOM 970 C C . SER B 1 16 ? 38.781 29.516 -42.625 1 31.28 16 SER B C 1
ATOM 972 O O . SER B 1 16 ? 38.125 28.875 -43.438 1 31.28 16 SER B O 1
ATOM 974 N N . GLY B 1 17 ? 39.25 28.859 -41.5 1 26.3 17 GLY B N 1
ATOM 975 C CA . GLY B 1 17 ? 38.844 27.703 -40.719 1 26.3 17 GLY B CA 1
ATOM 976 C C . GLY B 1 17 ? 37.406 27.688 -40.344 1 26.3 17 GLY B C 1
ATOM 977 O O . GLY B 1 17 ? 36.75 28.75 -40.312 1 26.3 17 GLY B O 1
ATOM 978 N N . PRO B 1 18 ? 36.656 26.609 -40.625 1 32.31 18 PRO B N 1
ATOM 979 C CA . PRO B 1 18 ? 35.25 26.25 -40.375 1 32.31 18 PRO B CA 1
ATOM 980 C C . PRO B 1 18 ? 34.844 26.453 -38.906 1 32.31 18 PRO B C 1
ATOM 982 O O . PRO B 1 18 ? 35.344 25.734 -38.031 1 32.31 18 PRO B O 1
ATOM 985 N N . GLU B 1 19 ? 35.125 27.703 -38.281 1 29.09 19 GLU B N 1
ATOM 986 C CA . GLU B 1 19 ? 34.781 27.797 -36.875 1 29.09 19 GLU B CA 1
ATOM 987 C C . GLU B 1 19 ? 33.406 27.188 -36.625 1 29.09 19 GLU B C 1
ATOM 989 O O . GLU B 1 19 ? 32.438 27.5 -37.312 1 29.09 19 GLU B O 1
ATOM 994 N N . ASP B 1 20 ? 33.406 25.891 -36.219 1 33.81 20 ASP B N 1
ATOM 995 C CA . ASP B 1 20 ? 32.406 25.016 -35.625 1 33.81 20 ASP B CA 1
ATOM 996 C C . ASP B 1 20 ? 31.672 25.734 -34.5 1 33.81 20 ASP B C 1
ATOM 998 O O . ASP B 1 20 ? 32.188 25.797 -33.375 1 33.81 20 ASP B O 1
ATOM 1002 N N . ARG B 1 21 ? 31.188 26.969 -34.656 1 32.44 21 ARG B N 1
ATOM 1003 C CA . ARG B 1 21 ? 30.5 27.609 -33.531 1 32.44 21 ARG B CA 1
ATOM 1004 C C . ARG B 1 21 ? 29.422 26.688 -32.969 1 32.44 21 ARG B C 1
ATOM 1006 O O . ARG B 1 21 ? 28.453 26.375 -33.656 1 32.44 21 ARG B O 1
ATOM 1013 N N . ASN B 1 22 ? 29.859 25.734 -32.125 1 32.75 22 ASN B N 1
ATOM 1014 C CA . ASN B 1 22 ? 29.016 24.938 -31.234 1 32.75 22 ASN B CA 1
ATOM 1015 C C . ASN B 1 22 ? 28 25.812 -30.5 1 32.75 22 ASN B C 1
ATOM 1017 O O . ASN B 1 22 ? 28.375 26.734 -29.781 1 32.75 22 ASN B O 1
ATOM 1021 N N . PRO B 1 23 ? 26.812 26.109 -31.078 1 35.75 23 PRO B N 1
ATOM 1022 C CA . PRO B 1 23 ? 25.812 26.891 -30.328 1 35.75 23 PRO B CA 1
ATOM 1023 C C . PRO B 1 23 ? 25.625 26.391 -28.906 1 35.75 23 PRO B C 1
ATOM 1025 O O . PRO B 1 23 ? 25.797 25.203 -28.625 1 35.75 23 PRO B O 1
ATOM 1028 N N . PRO B 1 24 ? 26 27.219 -27.875 1 34.44 24 PRO B N 1
ATOM 1029 C CA . PRO B 1 24 ? 25.875 26.938 -26.453 1 34.44 24 PRO B CA 1
ATOM 1030 C C . PRO B 1 24 ? 24.531 26.266 -26.109 1 34.44 24 PRO B C 1
ATOM 1032 O O . PRO B 1 24 ? 23.547 26.453 -26.828 1 34.44 24 PRO B O 1
ATOM 1035 N N . ALA B 1 25 ? 24.562 25.141 -25.406 1 31.53 25 ALA B N 1
ATOM 1036 C CA . ALA B 1 25 ? 23.547 24.328 -24.719 1 31.53 25 ALA B CA 1
ATOM 1037 C C . ALA B 1 25 ? 22.562 25.203 -23.953 1 31.53 25 ALA B C 1
ATOM 1039 O O . ALA B 1 25 ? 22.969 26.125 -23.234 1 31.53 25 ALA B O 1
ATOM 1040 N N . LYS B 1 26 ? 21.359 25.5 -24.562 1 29.64 26 LYS B N 1
ATOM 1041 C CA . LYS B 1 26 ? 20.266 26.125 -23.844 1 29.64 26 LYS B CA 1
ATOM 1042 C C . LYS B 1 26 ? 20.172 25.609 -22.406 1 29.64 26 LYS B C 1
ATOM 1044 O O . LYS B 1 26 ? 20.188 24.391 -22.188 1 29.64 26 LYS B O 1
ATOM 1049 N N . LYS B 1 27 ? 20.672 26.344 -21.438 1 29.23 27 LYS B N 1
ATOM 1050 C CA . LYS B 1 27 ? 20.453 26.109 -20.016 1 29.23 27 LYS B CA 1
ATOM 1051 C C . LYS B 1 27 ? 19 25.703 -19.734 1 29.23 27 LYS B C 1
ATOM 1053 O O . LYS B 1 27 ? 18.078 26.328 -20.234 1 29.23 27 LYS B O 1
ATOM 1058 N N . ALA B 1 28 ? 18.703 24.406 -19.328 1 29.45 28 ALA B N 1
ATOM 1059 C CA . ALA B 1 28 ? 17.469 23.828 -18.797 1 29.45 28 ALA B CA 1
ATOM 1060 C C . ALA B 1 28 ? 16.766 24.797 -17.859 1 29.45 28 ALA B C 1
ATOM 1062 O O . ALA B 1 28 ? 17.406 25.562 -17.125 1 29.45 28 ALA B O 1
ATOM 1063 N N . LYS B 1 29 ? 15.617 25.391 -18.281 1 29.28 29 LYS B N 1
ATOM 1064 C CA . LYS B 1 29 ? 14.695 26.188 -17.484 1 29.28 29 LYS B CA 1
ATOM 1065 C C . LYS B 1 29 ? 14.625 25.672 -16.047 1 29.28 29 LYS B C 1
ATOM 1067 O O . LYS B 1 29 ? 14.594 24.453 -15.82 1 29.28 29 LYS B O 1
ATOM 1072 N N . PRO B 1 30 ? 15.086 26.406 -15.062 1 29.42 30 PRO B N 1
ATOM 1073 C CA . PRO B 1 30 ? 14.906 26.016 -13.664 1 29.42 30 PRO B CA 1
ATOM 1074 C C . PRO B 1 30 ? 13.539 25.391 -13.391 1 29.42 30 PRO B C 1
ATOM 1076 O O . PRO B 1 30 ? 12.539 25.812 -13.977 1 29.42 30 PRO B O 1
ATOM 1079 N N . ALA B 1 31 ? 13.438 24.094 -12.984 1 29.89 31 ALA B N 1
ATOM 1080 C CA . ALA B 1 31 ? 12.32 23.344 -12.422 1 29.89 31 ALA B CA 1
ATOM 1081 C C . ALA B 1 31 ? 11.43 24.234 -11.57 1 29.89 31 ALA B C 1
ATOM 1083 O O . ALA B 1 31 ? 11.914 24.984 -10.719 1 29.89 31 ALA B O 1
ATOM 1084 N N . SER B 1 32 ? 10.312 24.828 -12.148 1 29.81 32 SER B N 1
ATOM 1085 C CA . SER B 1 32 ? 9.219 25.547 -11.5 1 29.81 32 SER B CA 1
ATOM 1086 C C . SER B 1 32 ? 9.031 25.078 -10.062 1 29.81 32 SER B C 1
ATOM 1088 O O . SER B 1 32 ? 9.18 23.891 -9.766 1 29.81 32 SER B O 1
ATOM 1090 N N . GLU B 1 33 ? 9.289 25.875 -9.008 1 29.86 33 GLU B N 1
ATOM 1091 C CA . GLU B 1 33 ? 8.898 25.641 -7.617 1 29.86 33 GLU B CA 1
ATOM 1092 C C . GLU B 1 33 ? 7.488 25.062 -7.535 1 29.86 33 GLU B C 1
ATOM 1094 O O . GLU B 1 33 ? 6.582 25.531 -8.227 1 29.86 33 GLU B O 1
ATOM 1099 N N . PRO B 1 34 ? 7.23 23.766 -7.227 1 32.53 34 PRO B N 1
ATOM 1100 C CA . PRO B 1 34 ? 5.887 23.234 -7.016 1 32.53 34 PRO B CA 1
ATOM 1101 C C . PRO B 1 34 ? 4.945 24.234 -6.352 1 32.53 34 PRO B C 1
ATOM 1103 O O . PRO B 1 34 ? 5.336 24.922 -5.402 1 32.53 34 PRO B O 1
ATOM 1106 N N . LYS B 1 35 ? 4.086 24.984 -6.996 1 30.88 35 LYS B N 1
ATOM 1107 C CA . LYS B 1 35 ? 2.967 25.734 -6.449 1 30.88 35 LYS B CA 1
ATOM 1108 C C . LYS B 1 35 ? 2.369 25.031 -5.234 1 30.88 35 LYS B C 1
ATOM 1110 O O . LYS B 1 35 ? 1.977 23.875 -5.312 1 30.88 35 LYS B O 1
ATOM 1115 N N . LYS B 1 36 ? 2.807 25.469 -4.023 1 34.41 36 LYS B N 1
ATOM 1116 C CA . LYS B 1 36 ? 2.141 25.125 -2.771 1 34.41 36 LYS B CA 1
ATOM 1117 C C . LYS B 1 36 ? 0.647 25.438 -2.842 1 34.41 36 LYS B C 1
ATOM 1119 O O . LYS B 1 36 ? 0.247 26.594 -2.902 1 34.41 36 LYS B O 1
ATOM 1124 N N . GLY B 1 37 ? -0.198 25.031 -3.777 1 33.75 37 GLY B N 1
ATOM 1125 C CA . GLY B 1 37 ? -1.615 25.219 -3.514 1 33.75 37 GLY B CA 1
ATOM 1126 C C . GLY B 1 37 ? -1.944 25.281 -2.033 1 33.75 37 GLY B C 1
ATOM 1127 O O . GLY B 1 37 ? -1.379 24.531 -1.234 1 33.75 37 GLY B O 1
ATOM 1128 N N . ASP B 1 38 ? -2.387 26.469 -1.508 1 35.81 38 ASP B N 1
ATOM 1129 C CA . ASP B 1 38 ? -2.666 27.078 -0.208 1 35.81 38 ASP B CA 1
ATOM 1130 C C . ASP B 1 38 ? -3.441 26.109 0.687 1 35.81 38 ASP B C 1
ATOM 1132 O O . ASP B 1 38 ? -3.299 26.141 1.911 1 35.81 38 ASP B O 1
ATOM 1136 N N . ASN B 1 39 ? -4.703 25.875 0.205 1 37.59 39 ASN B N 1
ATOM 1137 C CA . ASN B 1 39 ? -5.465 25.219 1.254 1 37.59 39 ASN B CA 1
ATOM 1138 C C . ASN B 1 39 ? -4.695 24.031 1.844 1 37.59 39 ASN B C 1
ATOM 1140 O O . ASN B 1 39 ? -5 22.875 1.553 1 37.59 39 ASN B O 1
ATOM 1144 N N . ASN B 1 40 ? -3.412 23.938 1.545 1 41.41 40 ASN B N 1
ATOM 1145 C CA . ASN B 1 40 ? -2.268 23.047 1.695 1 41.41 40 ASN B CA 1
ATOM 1146 C C . ASN B 1 40 ? -1.978 22.75 3.164 1 41.41 40 ASN B C 1
ATOM 1148 O O . ASN B 1 40 ? -1.193 23.453 3.801 1 41.41 40 ASN B O 1
ATOM 1152 N N . GLY B 1 41 ? -2.869 22.984 3.982 1 45.78 41 GLY B N 1
ATOM 1153 C CA . GLY B 1 41 ? -2.4 22.438 5.242 1 45.78 41 GLY B CA 1
ATOM 1154 C C . GLY B 1 41 ? -1.267 21.438 5.078 1 45.78 41 GLY B C 1
ATOM 1155 O O . GLY B 1 41 ? -1.09 20.859 4 1 45.78 41 GLY B O 1
ATOM 1156 N N . GLU B 1 42 ? -0.07 21.891 5.469 1 56.84 42 GLU B N 1
ATOM 1157 C CA . GLU B 1 42 ? 1.138 21.078 5.355 1 56.84 42 GLU B CA 1
ATOM 1158 C C . GLU B 1 42 ? 0.801 19.594 5.328 1 56.84 42 GLU B C 1
ATOM 1160 O O . GLU B 1 42 ? 0.533 19 6.371 1 56.84 42 GLU B O 1
ATOM 1165 N N . GLU B 1 43 ? 0.003 19.172 4.316 1 77.06 43 GLU B N 1
ATOM 1166 C CA . GLU B 1 43 ? -0.268 17.75 4.227 1 77.06 43 GLU B CA 1
ATOM 1167 C C . GLU B 1 43 ? 0.986 16.922 4.523 1 77.06 43 GLU B C 1
ATOM 1169 O O . GLU B 1 43 ? 2.027 17.125 3.896 1 77.06 43 GLU B O 1
ATOM 1174 N N . LYS B 1 44 ? 0.979 16.344 5.652 1 91.25 44 LYS B N 1
ATOM 1175 C CA . LYS B 1 44 ? 2.092 15.523 6.117 1 91.25 44 LYS B CA 1
ATOM 1176 C C . LYS B 1 44 ? 2.412 14.414 5.121 1 91.25 44 LYS B C 1
ATOM 1178 O O . LYS B 1 44 ? 1.506 13.836 4.516 1 91.25 44 LYS B O 1
ATOM 1183 N N . GLU B 1 45 ? 3.594 14.391 4.82 1 96.44 45 GLU B N 1
ATOM 1184 C CA . GLU B 1 45 ? 4.121 13.383 3.91 1 96.44 45 GLU B CA 1
ATOM 1185 C C . GLU B 1 45 ? 5.266 12.602 4.555 1 96.44 45 GLU B C 1
ATOM 1187 O O . GLU B 1 45 ? 6.113 13.18 5.234 1 96.44 45 GLU B O 1
ATOM 1192 N N . TRP B 1 46 ? 5.277 11.336 4.332 1 98.62 46 TRP B N 1
ATOM 1193 C CA . TRP B 1 46 ? 6.367 10.477 4.785 1 98.62 46 TRP B CA 1
ATOM 1194 C C . TRP B 1 46 ? 7.043 9.789 3.605 1 98.62 46 TRP B C 1
ATOM 1196 O O . TRP B 1 46 ? 6.375 9.148 2.791 1 98.62 46 TRP B O 1
ATOM 1206 N N . VAL B 1 47 ? 8.312 9.906 3.545 1 98.56 47 VAL B N 1
ATOM 1207 C CA . VAL B 1 47 ? 9.062 9.352 2.426 1 98.56 47 VAL B CA 1
ATOM 1208 C C . VAL B 1 47 ? 9.523 7.934 2.76 1 98.56 47 VAL B C 1
ATOM 1210 O O . VAL B 1 47 ? 10.258 7.727 3.729 1 98.56 47 VAL B O 1
ATOM 1213 N N . LEU B 1 48 ? 9.086 6.941 1.976 1 98.81 48 LEU B N 1
ATOM 1214 C CA . LEU B 1 48 ? 9.547 5.574 2.178 1 98.81 48 LEU B CA 1
ATOM 1215 C C . LEU B 1 48 ? 10.883 5.344 1.48 1 98.81 48 LEU B C 1
ATOM 1217 O O . LEU B 1 48 ? 11.789 4.727 2.049 1 98.81 48 LEU B O 1
ATOM 1221 N N . GLU B 1 49 ? 10.953 5.832 0.206 1 98.5 49 GLU B N 1
ATOM 1222 C CA . GLU B 1 49 ? 12.141 5.766 -0.638 1 98.5 49 GLU B CA 1
ATOM 1223 C C . GLU B 1 49 ? 11.922 6.5 -1.959 1 98.5 49 GLU B C 1
ATOM 1225 O O . GLU B 1 49 ? 10.883 6.336 -2.6 1 98.5 49 GLU B O 1
ATOM 1230 N N . ARG B 1 50 ? 12.859 7.34 -2.311 1 97.69 50 ARG B N 1
ATOM 1231 C CA . ARG B 1 50 ? 12.758 8.094 -3.553 1 97.69 50 ARG B CA 1
ATOM 1232 C C . ARG B 1 50 ? 11.414 8.805 -3.654 1 97.69 50 ARG B C 1
ATOM 1234 O O . ARG B 1 50 ? 11.086 9.648 -2.812 1 97.69 50 ARG B O 1
ATOM 1241 N N . MET B 1 51 ? 10.578 8.414 -4.637 1 98.19 51 MET B N 1
ATOM 1242 C CA . MET B 1 51 ? 9.312 9.109 -4.875 1 98.19 51 MET B CA 1
ATOM 1243 C C . MET B 1 51 ? 8.141 8.297 -4.32 1 98.19 51 MET B C 1
ATOM 1245 O O . MET B 1 51 ? 6.992 8.547 -4.68 1 98.19 51 MET B O 1
ATOM 1249 N N . ARG B 1 52 ? 8.438 7.266 -3.473 1 98.88 52 ARG B N 1
ATOM 1250 C CA . ARG B 1 52 ? 7.379 6.523 -2.795 1 98.88 52 ARG B CA 1
ATOM 1251 C C . ARG B 1 52 ? 7.023 7.172 -1.461 1 98.88 52 ARG B C 1
ATOM 1253 O O . ARG B 1 52 ? 7.848 7.203 -0.543 1 98.88 52 ARG B O 1
ATOM 1260 N N . LEU B 1 53 ? 5.777 7.676 -1.476 1 98.69 53 LEU B N 1
ATOM 1261 C CA . LEU B 1 53 ? 5.344 8.547 -0.388 1 98.69 53 LEU B CA 1
ATOM 1262 C C . LEU B 1 53 ? 4.09 7.996 0.281 1 98.69 53 LEU B C 1
ATOM 1264 O O . LEU B 1 53 ? 3.295 7.301 -0.356 1 98.69 53 LEU B O 1
ATOM 1268 N N . VAL B 1 54 ? 4 8.289 1.557 1 98.88 54 VAL B N 1
ATOM 1269 C CA . VAL B 1 54 ? 2.742 8.133 2.279 1 98.88 54 VAL B CA 1
ATOM 1270 C C . VAL B 1 54 ? 2.135 9.5 2.568 1 98.88 54 VAL B C 1
ATOM 1272 O O . VAL B 1 54 ? 2.832 10.414 3.021 1 98.88 54 VAL B O 1
ATOM 1275 N N . ARG B 1 55 ? 0.906 9.688 2.223 1 98.19 55 ARG B N 1
ATOM 1276 C CA . ARG B 1 55 ? 0.145 10.906 2.482 1 98.19 55 ARG B CA 1
ATOM 1277 C C . ARG B 1 55 ? -1.229 10.578 3.059 1 98.19 55 ARG B C 1
ATOM 1279 O O . ARG B 1 55 ? -1.727 9.461 2.898 1 98.19 55 ARG B O 1
ATOM 1286 N N . ILE B 1 56 ? -1.749 11.562 3.705 1 98.38 56 ILE B N 1
ATOM 1287 C CA . ILE B 1 56 ? -3.156 11.469 4.082 1 98.38 56 ILE B CA 1
ATOM 1288 C C . ILE B 1 56 ? -4.016 12.188 3.041 1 98.38 56 ILE B C 1
ATOM 1290 O O . ILE B 1 56 ? -3.807 13.367 2.76 1 98.38 56 ILE B O 1
ATOM 1294 N N . ASN B 1 57 ? -4.926 11.414 2.414 1 96.5 57 ASN B N 1
ATOM 1295 C CA . ASN B 1 57 ? -5.871 11.977 1.457 1 96.5 57 ASN B CA 1
ATOM 1296 C C . ASN B 1 57 ? -7.289 12.008 2.023 1 96.5 57 ASN B C 1
ATOM 1298 O O . ASN B 1 57 ? -7.613 11.258 2.939 1 96.5 57 ASN B O 1
ATOM 1302 N N . GLU B 1 58 ? -8 12.883 1.428 1 95.5 58 GLU B N 1
ATOM 1303 C CA . GLU B 1 58 ? -9.406 12.977 1.828 1 95.5 58 GLU B CA 1
ATOM 1304 C C . GLU B 1 58 ? -10.336 12.805 0.631 1 95.5 58 GLU B C 1
ATOM 1306 O O . GLU B 1 58 ? -10.094 13.375 -0.435 1 95.5 58 GLU B O 1
ATOM 1311 N N . TYR B 1 59 ? -11.305 12.047 0.785 1 94.5 59 TYR B N 1
ATOM 1312 C CA . TYR B 1 59 ? -12.328 11.797 -0.221 1 94.5 59 TYR B CA 1
ATOM 1313 C C . TYR B 1 59 ? -13.703 11.664 0.422 1 94.5 59 TYR B C 1
ATOM 1315 O O . TYR B 1 59 ? -13.938 10.75 1.216 1 94.5 59 TYR B O 1
ATOM 1323 N N . ARG B 1 60 ? -14.508 12.609 0.039 1 96 60 ARG B N 1
ATOM 1324 C CA . ARG B 1 60 ? -15.883 12.602 0.517 1 96 60 ARG B CA 1
ATOM 1325 C C . ARG B 1 60 ? -15.938 12.586 2.041 1 96 60 ARG B C 1
ATOM 1327 O O . ARG B 1 60 ? -16.688 11.812 2.635 1 96 60 ARG B O 1
ATOM 1334 N N . GLY B 1 61 ? -15.125 13.305 2.686 1 94.75 61 GLY B N 1
ATOM 1335 C CA . GLY B 1 61 ? -15.148 13.484 4.129 1 94.75 61 GLY B CA 1
ATOM 1336 C C . GLY B 1 61 ? -14.43 12.383 4.883 1 94.75 61 GLY B C 1
ATOM 1337 O O . GLY B 1 61 ? -14.367 12.398 6.113 1 94.75 61 GLY B O 1
ATOM 1338 N N . ARG B 1 62 ? -13.961 11.398 4.145 1 96.81 62 ARG B N 1
ATOM 1339 C CA . ARG B 1 62 ? -13.195 10.328 4.773 1 96.81 62 ARG B CA 1
ATOM 1340 C C . ARG B 1 62 ? -11.711 10.453 4.465 1 96.81 62 ARG B C 1
ATOM 1342 O O . ARG B 1 62 ? -11.336 10.844 3.355 1 96.81 62 ARG B O 1
ATOM 1349 N N . ARG B 1 63 ? -10.922 10.18 5.449 1 97.44 63 ARG B N 1
ATOM 1350 C CA . ARG B 1 63 ? -9.477 10.25 5.285 1 97.44 63 ARG B CA 1
ATOM 1351 C C . ARG B 1 63 ? -8.883 8.867 5.031 1 97.44 63 ARG B C 1
ATOM 1353 O O . ARG B 1 63 ? -9.328 7.879 5.617 1 97.44 63 ARG B O 1
ATOM 1360 N N . PHE B 1 64 ? -7.902 8.797 4.191 1 98.25 64 PHE B N 1
ATOM 1361 C CA . PHE B 1 64 ? -7.23 7.562 3.795 1 98.25 64 PHE B CA 1
ATOM 1362 C C . PHE B 1 64 ? -5.719 7.699 3.93 1 98.25 64 PHE B C 1
ATOM 1364 O O . PHE B 1 64 ? -5.176 8.789 3.758 1 98.25 64 PHE B O 1
ATOM 1371 N N . VAL B 1 65 ? -5.105 6.637 4.266 1 98.81 65 VAL B N 1
ATOM 1372 C CA . VAL B 1 65 ? -3.656 6.555 4.145 1 98.81 65 VAL B CA 1
ATOM 1373 C C . VAL B 1 65 ? -3.281 6.109 2.73 1 98.81 65 VAL B C 1
ATOM 1375 O O . VAL B 1 65 ? -3.529 4.965 2.348 1 98.81 65 VAL B O 1
ATOM 1378 N N . ASP B 1 66 ? -2.695 7.035 1.983 1 98.75 66 ASP B N 1
ATOM 1379 C CA . ASP B 1 66 ? -2.318 6.785 0.595 1 98.75 66 ASP B CA 1
ATOM 1380 C C . ASP B 1 66 ? -0.834 6.449 0.48 1 98.75 66 ASP B C 1
ATOM 1382 O O . ASP B 1 66 ? 0.023 7.277 0.789 1 98.75 66 ASP B O 1
ATOM 1386 N N . ILE B 1 67 ? -0.501 5.184 0.1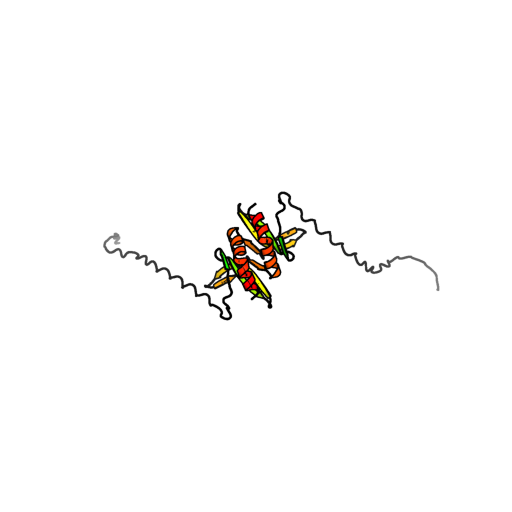66 1 98.94 67 ILE B N 1
ATOM 1387 C CA . ILE B 1 67 ? 0.849 4.699 -0.101 1 98.94 67 ILE B CA 1
ATOM 1388 C C . ILE B 1 67 ? 1.058 4.559 -1.607 1 98.94 67 ILE B C 1
ATOM 1390 O O . ILE B 1 67 ? 0.413 3.73 -2.256 1 98.94 67 ILE B O 1
ATOM 1394 N N . ARG B 1 68 ? 1.975 5.438 -2.207 1 98.94 68 ARG B N 1
ATOM 1395 C CA . ARG B 1 68 ? 1.939 5.527 -3.664 1 98.94 68 ARG B CA 1
ATOM 1396 C C . ARG B 1 68 ? 3.271 6.02 -4.215 1 98.94 68 ARG B C 1
ATOM 1398 O O . ARG B 1 68 ? 3.945 6.84 -3.584 1 98.94 68 ARG B O 1
ATOM 1405 N N . GLU B 1 69 ? 3.631 5.395 -5.297 1 98.81 69 GLU B N 1
ATOM 1406 C CA . GLU B 1 69 ? 4.727 5.941 -6.094 1 98.81 69 GLU B CA 1
ATOM 1407 C C . GLU B 1 69 ? 4.293 7.207 -6.832 1 98.81 69 GLU B C 1
ATOM 1409 O O . GLU B 1 69 ? 3.25 7.219 -7.492 1 98.81 69 GLU B O 1
ATOM 1414 N N . HIS B 1 70 ? 5.117 8.32 -6.723 1 98.5 70 HIS B N 1
ATOM 1415 C CA . HIS B 1 70 ? 4.855 9.594 -7.383 1 98.5 70 HIS B CA 1
ATOM 1416 C C . HIS B 1 70 ? 5.875 9.867 -8.484 1 98.5 70 HIS B C 1
ATOM 1418 O O . HIS B 1 70 ? 6.867 9.141 -8.609 1 98.5 70 HIS B O 1
ATOM 1424 N N . TYR B 1 71 ? 5.555 10.773 -9.328 1 98.06 71 TYR B N 1
ATOM 1425 C CA . TYR B 1 71 ? 6.5 11.219 -10.344 1 98.06 71 TYR B CA 1
ATOM 1426 C C . TYR B 1 71 ? 6.484 12.734 -10.477 1 98.06 71 TYR B C 1
ATOM 1428 O O . TYR B 1 71 ? 5.535 13.391 -10.047 1 98.06 71 TYR B O 1
ATOM 1436 N N . GLU B 1 72 ? 7.566 13.227 -11.016 1 96.88 72 GLU B N 1
ATOM 1437 C CA . GLU B 1 72 ? 7.676 14.664 -11.211 1 96.88 72 GLU B CA 1
ATOM 1438 C C . GLU B 1 72 ? 7.363 15.062 -12.648 1 96.88 72 GLU B C 1
ATOM 1440 O O . GLU B 1 72 ? 7.828 14.414 -13.594 1 96.88 72 GLU B O 1
ATOM 1445 N N . ARG B 1 73 ? 6.508 16.031 -12.781 1 96.75 73 ARG B N 1
ATOM 1446 C CA . ARG B 1 73 ? 6.188 16.625 -14.07 1 96.75 73 ARG B CA 1
ATOM 1447 C C . ARG B 1 73 ? 5.992 18.141 -13.945 1 96.75 73 ARG B C 1
ATOM 1449 O O . ARG B 1 73 ? 5.164 18.594 -13.148 1 96.75 73 ARG B O 1
ATOM 1456 N N . ASP B 1 74 ? 6.82 18.922 -14.898 1 96.5 74 ASP B N 1
ATOM 1457 C CA . ASP B 1 74 ? 6.723 20.391 -14.914 1 96.5 74 ASP B CA 1
ATOM 1458 C C . ASP B 1 74 ? 6.918 20.969 -13.516 1 96.5 74 ASP B C 1
ATOM 1460 O O . ASP B 1 74 ? 6.16 21.844 -13.094 1 96.5 74 ASP B O 1
ATOM 1464 N N . GLY B 1 75 ? 7.684 20.312 -12.711 1 95.31 75 GLY B N 1
ATOM 1465 C CA . GLY B 1 75 ? 8.047 20.812 -11.398 1 95.31 75 GLY B CA 1
ATOM 1466 C C . GLY B 1 75 ? 7.074 20.406 -10.312 1 95.31 75 GLY B C 1
ATOM 1467 O O . GLY B 1 75 ? 7.191 20.859 -9.172 1 95.31 75 GLY B O 1
ATOM 1468 N N . LYS B 1 76 ? 6.16 19.578 -10.625 1 96.56 76 LYS B N 1
ATOM 1469 C CA . LYS B 1 76 ? 5.16 19.141 -9.656 1 96.56 76 LYS B CA 1
ATOM 1470 C C . LYS B 1 76 ? 5.289 17.641 -9.367 1 96.56 76 LYS B C 1
ATOM 1472 O O . LYS B 1 76 ? 5.57 16.844 -10.273 1 96.56 76 LYS B O 1
ATOM 1477 N N . VAL B 1 77 ? 5.184 17.266 -8.094 1 96.12 77 VAL B N 1
ATOM 1478 C CA . VAL B 1 77 ? 5.16 15.875 -7.68 1 96.12 77 VAL B CA 1
ATOM 1479 C C . VAL B 1 77 ? 3.736 15.328 -7.777 1 96.12 77 VAL B C 1
ATOM 1481 O O . VAL B 1 77 ? 2.846 15.766 -7.047 1 96.12 77 VAL B O 1
ATOM 1484 N N . LEU B 1 78 ? 3.527 14.375 -8.719 1 97.69 78 LEU B N 1
ATOM 1485 C CA . LEU B 1 78 ? 2.199 13.852 -9.023 1 97.69 78 LEU B CA 1
ATOM 1486 C C . LEU B 1 78 ? 2.102 12.375 -8.664 1 97.69 78 LEU B C 1
ATOM 1488 O O . LEU B 1 78 ? 3.074 11.625 -8.812 1 97.69 78 LEU B O 1
ATOM 1492 N N . PRO B 1 79 ? 0.886 12.016 -8.195 1 97.88 79 PRO B N 1
ATOM 1493 C CA . PRO B 1 79 ? 0.709 10.602 -7.867 1 97.88 79 PRO B CA 1
ATOM 1494 C C . PRO B 1 79 ? 0.748 9.695 -9.102 1 97.88 79 PRO B C 1
ATOM 1496 O O . PRO B 1 79 ? 0.232 10.07 -10.156 1 97.88 79 PRO B O 1
ATOM 1499 N N . GLY B 1 80 ? 1.374 8.508 -8.93 1 98.31 80 GLY B N 1
ATOM 1500 C CA . GLY B 1 80 ? 1.392 7.52 -10 1 98.31 80 GLY B CA 1
ATOM 1501 C C . GLY B 1 80 ? 0.325 6.453 -9.852 1 98.31 80 GLY B C 1
ATOM 1502 O O . GLY B 1 80 ? -0.526 6.543 -8.961 1 98.31 80 GLY B O 1
ATOM 1503 N N . LYS B 1 81 ? 0.433 5.453 -10.75 1 98.12 81 LYS B N 1
ATOM 1504 C CA . LYS B 1 81 ? -0.555 4.379 -10.781 1 98.12 81 LYS B CA 1
ATOM 1505 C C . LYS B 1 81 ? -0.246 3.316 -9.727 1 98.12 81 LYS B C 1
ATOM 1507 O O . LYS B 1 81 ? -1.142 2.594 -9.289 1 98.12 81 LYS B O 1
ATOM 1512 N N . LYS B 1 82 ? 0.925 3.223 -9.297 1 98.75 82 LYS B N 1
ATOM 1513 C CA . LYS B 1 82 ? 1.346 2.215 -8.328 1 98.75 82 LYS B CA 1
ATOM 1514 C C . LYS B 1 82 ? 1.107 2.693 -6.898 1 98.75 82 LYS B C 1
ATOM 1516 O O . LYS B 1 82 ? 1.889 3.484 -6.363 1 98.75 82 LYS B O 1
ATOM 1521 N N . GLY B 1 83 ? 0.004 2.305 -6.395 1 98.88 83 GLY B N 1
ATOM 1522 C CA . GLY B 1 83 ? -0.337 2.709 -5.039 1 98.88 83 GLY B CA 1
ATOM 1523 C C . GLY B 1 83 ? -1.718 2.252 -4.609 1 98.88 83 GLY B C 1
ATOM 1524 O O . GLY B 1 83 ? -2.467 1.685 -5.406 1 98.88 83 GLY B O 1
ATOM 1525 N N . ILE B 1 84 ? -1.917 2.508 -3.354 1 98.94 84 ILE B N 1
ATOM 1526 C CA . ILE B 1 84 ? -3.193 2.123 -2.76 1 98.94 84 ILE B CA 1
ATOM 1527 C C . ILE B 1 84 ? -3.537 3.072 -1.615 1 98.94 84 ILE B C 1
ATOM 1529 O O . ILE B 1 84 ? -2.654 3.49 -0.861 1 98.94 84 ILE B O 1
ATOM 1533 N N . ALA B 1 85 ? -4.746 3.436 -1.569 1 98.81 85 ALA B N 1
ATOM 1534 C CA . ALA B 1 85 ? -5.273 4.211 -0.451 1 98.81 85 ALA B CA 1
ATOM 1535 C C . ALA B 1 85 ? -6.027 3.318 0.529 1 98.81 85 ALA B C 1
ATOM 1537 O O . ALA B 1 85 ? -6.957 2.602 0.14 1 98.81 85 ALA B O 1
ATOM 1538 N N . LEU B 1 86 ? -5.672 3.316 1.736 1 98.88 86 LEU B N 1
ATOM 1539 C CA . LEU B 1 86 ? -6.266 2.473 2.77 1 98.88 86 LEU B CA 1
ATOM 1540 C C . LEU B 1 86 ? -7.184 3.285 3.674 1 98.88 86 LEU B C 1
ATOM 1542 O O . LEU B 1 86 ? -6.805 4.355 4.152 1 98.88 86 LEU B O 1
ATOM 1546 N N . SER B 1 87 ? -8.375 2.729 3.951 1 98.5 87 SER B N 1
ATOM 1547 C CA . SER B 1 87 ? -9.234 3.316 4.977 1 98.5 87 SER B CA 1
ATOM 1548 C C . SER B 1 87 ? -8.602 3.199 6.359 1 98.5 87 SER B C 1
ATOM 1550 O O . SER B 1 87 ? -7.621 2.473 6.539 1 98.5 87 SER B O 1
ATOM 1552 N N . GLY B 1 88 ? -9.172 3.918 7.316 1 98.44 88 GLY B N 1
ATOM 1553 C CA . GLY B 1 88 ? -8.68 3.811 8.68 1 98.44 88 GLY B CA 1
ATOM 1554 C C . GLY B 1 88 ? -8.664 2.385 9.195 1 98.44 88 GLY B C 1
ATOM 1555 O O . GLY B 1 88 ? -7.703 1.966 9.852 1 98.44 88 GLY B O 1
ATOM 1556 N N . LEU B 1 89 ? -9.742 1.704 8.984 1 98.19 89 LEU B N 1
ATOM 1557 C CA . LEU B 1 89 ? -9.82 0.316 9.422 1 98.19 89 LEU B CA 1
ATOM 1558 C C . LEU B 1 89 ? -8.75 -0.532 8.75 1 98.19 89 LEU B C 1
ATOM 1560 O O . LEU B 1 89 ? -8.07 -1.324 9.414 1 98.19 89 LEU B O 1
ATOM 1564 N N . GLN B 1 90 ? -8.562 -0.353 7.469 1 98.88 90 GLN B N 1
ATOM 1565 C CA . GLN B 1 90 ? -7.559 -1.107 6.73 1 98.88 90 GLN B CA 1
ATOM 1566 C C . GLN B 1 90 ? -6.152 -0.779 7.223 1 98.88 90 GLN B C 1
ATOM 1568 O O . GLN B 1 90 ? -5.316 -1.674 7.375 1 98.88 90 GLN B O 1
ATOM 1573 N N . TRP B 1 91 ? -5.93 0.446 7.488 1 98.88 91 TRP B N 1
ATOM 1574 C CA . TRP B 1 91 ? -4.645 0.909 8 1 98.88 91 TRP B CA 1
ATOM 1575 C C . TRP B 1 91 ? -4.348 0.289 9.359 1 98.88 91 TRP B C 1
ATOM 1577 O O . TRP B 1 91 ? -3.248 -0.224 9.594 1 98.88 91 TRP B O 1
ATOM 1587 N N . ARG B 1 92 ? -5.297 0.29 10.172 1 98.81 92 ARG B N 1
ATOM 1588 C CA . ARG B 1 92 ? -5.098 -0.279 11.508 1 98.81 92 ARG B CA 1
ATOM 1589 C C . ARG B 1 92 ? -4.848 -1.78 11.43 1 98.81 92 ARG B C 1
ATOM 1591 O O . ARG B 1 92 ? -4.004 -2.312 12.148 1 98.81 92 ARG B O 1
ATOM 1598 N N . LYS B 1 93 ? -5.523 -2.459 10.547 1 98.88 93 LYS B N 1
ATOM 1599 C CA . LYS B 1 93 ? -5.301 -3.889 10.359 1 98.88 93 LYS B CA 1
ATOM 1600 C C . LYS B 1 93 ? -3.895 -4.16 9.828 1 98.88 93 LYS B C 1
ATOM 1602 O O . LYS B 1 93 ? -3.234 -5.109 10.266 1 98.88 93 LYS B O 1
ATOM 1607 N N . LEU B 1 94 ? -3.486 -3.334 8.898 1 98.94 94 LEU B N 1
ATOM 1608 C CA . LEU B 1 94 ? -2.141 -3.494 8.359 1 98.94 94 LEU B CA 1
ATOM 1609 C C . LEU B 1 94 ? -1.097 -3.4 9.469 1 98.94 94 LEU B C 1
ATOM 1611 O O . LEU B 1 94 ? -0.187 -4.23 9.539 1 98.94 94 LEU B O 1
ATOM 1615 N N . LEU B 1 95 ? -1.235 -2.391 10.281 1 98.88 95 LEU B N 1
ATOM 1616 C CA . LEU B 1 95 ? -0.284 -2.209 11.375 1 98.88 95 LEU B CA 1
ATOM 1617 C C . LEU B 1 95 ? -0.351 -3.375 12.352 1 98.88 95 LEU B C 1
ATOM 1619 O O . LEU B 1 95 ? 0.676 -3.801 12.883 1 98.88 95 LEU B O 1
ATOM 1623 N N . G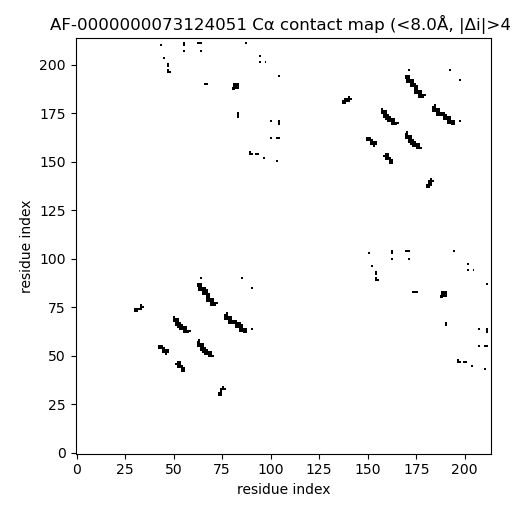LU B 1 96 ? -1.579 -3.852 12.602 1 98.75 96 GLU B N 1
ATOM 1624 C CA . GLU B 1 96 ? -1.747 -4.996 13.492 1 98.75 96 GLU B CA 1
ATOM 1625 C C . GLU B 1 96 ? -1.007 -6.223 12.961 1 98.75 96 GLU B C 1
ATOM 1627 O O . GLU B 1 96 ? -0.431 -6.988 13.734 1 98.75 96 GLU B O 1
ATOM 1632 N N . TYR B 1 97 ? -1.038 -6.395 11.672 1 98.75 97 TYR B N 1
ATOM 1633 C CA . TYR B 1 97 ? -0.379 -7.543 11.055 1 98.75 97 TYR B CA 1
ATOM 1634 C C . TYR B 1 97 ? 1.12 -7.305 10.93 1 98.75 97 TYR B C 1
ATOM 1636 O O . TYR B 1 97 ? 1.87 -8.211 10.562 1 98.75 97 TYR B O 1
ATOM 1644 N N . GLY B 1 98 ? 1.588 -6.133 11.25 1 98.62 98 GLY B N 1
ATOM 1645 C CA . GLY B 1 98 ? 2.961 -5.703 11.047 1 98.62 98 GLY B CA 1
ATOM 1646 C C . GLY B 1 98 ? 3.982 -6.738 11.477 1 98.62 98 GLY B C 1
ATOM 1647 O O . GLY B 1 98 ? 4.82 -7.16 10.68 1 98.62 98 GLY B O 1
ATOM 1648 N N . PRO B 1 99 ? 3.928 -7.184 12.781 1 98.38 99 PRO B N 1
ATOM 1649 C CA . PRO B 1 99 ? 4.926 -8.133 13.281 1 98.38 99 PRO B CA 1
ATOM 1650 C C . PRO B 1 99 ? 4.914 -9.453 12.523 1 98.38 99 PRO B C 1
ATOM 1652 O O . PRO B 1 99 ? 5.973 -9.992 12.188 1 98.38 99 PRO B O 1
ATOM 1655 N N . GLU B 1 100 ? 3.693 -9.969 12.227 1 98.19 100 GLU B N 1
ATOM 1656 C CA . GLU B 1 100 ? 3.588 -11.234 11.508 1 98.19 100 GLU B CA 1
ATOM 1657 C C . GLU B 1 100 ? 4.121 -11.117 10.086 1 98.19 100 GLU B C 1
ATOM 1659 O O . GLU B 1 100 ? 4.816 -12.008 9.594 1 98.19 100 GLU B O 1
ATOM 1664 N N . ILE B 1 101 ? 3.803 -10.078 9.43 1 98.5 101 ILE B N 1
ATOM 1665 C CA . ILE B 1 101 ? 4.254 -9.844 8.062 1 98.5 101 ILE B CA 1
ATOM 1666 C C . ILE B 1 101 ? 5.773 -9.695 8.039 1 98.5 101 ILE B C 1
ATOM 1668 O O . ILE B 1 101 ? 6.445 -10.25 7.164 1 98.5 101 ILE B O 1
ATOM 1672 N N . THR B 1 102 ? 6.309 -8.953 9.016 1 98.44 102 THR B N 1
ATOM 1673 C CA . THR B 1 102 ? 7.754 -8.758 9.094 1 98.44 102 THR B CA 1
ATOM 1674 C C . THR B 1 102 ? 8.469 -10.086 9.289 1 98.44 102 THR B C 1
ATOM 1676 O O . THR B 1 102 ? 9.5 -10.344 8.656 1 98.44 102 THR B O 1
ATOM 1679 N N . LYS B 1 103 ? 7.961 -10.945 10.148 1 97.88 103 LYS B N 1
ATOM 1680 C CA . LYS B 1 103 ? 8.531 -12.266 10.352 1 97.88 103 LYS B CA 1
ATOM 1681 C C . LYS B 1 103 ? 8.516 -13.086 9.062 1 97.88 103 LYS B C 1
ATOM 1683 O O . LYS B 1 103 ? 9.5 -13.742 8.719 1 97.88 103 LYS B O 1
ATOM 1688 N N . ALA B 1 104 ? 7.359 -13.023 8.359 1 97.12 104 ALA B N 1
ATOM 1689 C CA . ALA B 1 104 ? 7.219 -13.766 7.113 1 97.12 104 ALA B CA 1
ATOM 1690 C C . ALA B 1 104 ? 8.188 -13.25 6.055 1 97.12 104 ALA B C 1
ATOM 1692 O O . ALA B 1 104 ? 8.68 -14.023 5.23 1 97.12 104 ALA B O 1
ATOM 1693 N N . LEU B 1 105 ? 8.43 -11.938 6.086 1 96.62 105 LEU B N 1
ATOM 1694 C CA . LEU B 1 105 ? 9.328 -11.312 5.125 1 96.62 105 LEU B CA 1
ATOM 1695 C C . LEU B 1 105 ? 10.758 -11.797 5.316 1 96.62 105 LEU B C 1
ATOM 1697 O O . LEU B 1 105 ? 11.516 -11.898 4.352 1 96.62 105 LEU B O 1
ATOM 1701 N N . GLU B 1 106 ? 11.141 -12.141 6.492 1 94 106 GLU B N 1
ATOM 1702 C CA . GLU B 1 106 ? 12.508 -12.508 6.84 1 94 106 GLU B CA 1
ATOM 1703 C C . GLU B 1 106 ? 12.711 -14.016 6.75 1 94 106 GLU B C 1
ATOM 1705 O O . GLU B 1 106 ? 13.836 -14.508 6.895 1 94 106 GLU B O 1
ATOM 1710 N N . GLU B 1 107 ? 11.711 -14.812 6.609 1 85.44 107 GLU B N 1
ATOM 1711 C CA . GLU B 1 107 ? 11.805 -16.266 6.465 1 85.44 107 GLU B CA 1
ATOM 1712 C C . GLU B 1 107 ? 12.328 -16.641 5.082 1 85.44 107 GLU B C 1
ATOM 1714 O O . GLU B 1 107 ? 13.133 -17.562 4.949 1 85.44 107 GLU B O 1
#

Foldseek 3Di:
DDDDDDDDDDDDDDPPPPPPPPPPDPPPDPQPAAPPPPVPPVFDWDDPDDQFIWTWDDDPNFIWTKTFRWDDDSNHTGGDPGIDTHGPVRVVVCVVCVVVVVVVVVD/DDDDDDDDDDDDDDDPDPPPPPPDDPDDDPQPAAPCPPVPPVFDWDDPDDQFIWTWDDDPRFIWTKTFRWDDDSNHTGGDPGIDTHGPVRVVVCVVCVVVVVVVVVD

Sequence (214 aa):
MPKNKKATSSSSDSDSGPEDRNPPAKKAKPASEPKKGDNNGEEKEWVLERMRLVRINEYRGRRFVDIREHYERDGKVLPGKKGIALSGLQWRKLLEYGPEITKALEEMPKNKKATSSSSDSDSGPEDRNPPAKKAKPASEPKKGDNNGEEKEWVLERMRLVRINEYRGRRFVDIREHYERDGKVLPGKKGIALSGLQWRKLLEYGPEITKALEE